Protein AF-H8ZKS8-F1 (afdb_monomer)

Organism: Rhodococcus sp. (NCBI:txid1831)

Radius of gyration: 18.88 Å; Cα contacts (8 Å, |Δi|>4): 875; chains: 1; bounding box: 56×42×53 Å

Solvent-accessible surface area (backbone atoms only — not comparable to full-atom values): 17214 Å² total; per-residue (Å²): 76,94,48,49,59,53,48,64,69,58,57,51,50,34,54,73,75,71,47,54,66,73,35,41,48,33,38,36,32,40,18,67,38,54,74,62,29,27,43,43,24,50,51,35,50,18,58,68,34,13,75,70,64,73,46,61,39,88,54,32,53,81,68,30,42,67,42,56,38,48,52,42,37,79,71,39,41,44,38,71,51,74,42,67,61,66,88,82,55,74,45,75,66,95,71,86,61,36,7,34,26,61,9,65,44,61,38,70,76,53,55,80,85,36,58,40,28,59,64,35,18,53,46,38,17,54,36,49,51,51,10,28,57,69,24,56,42,90,51,62,87,38,53,28,37,35,43,33,36,28,37,23,79,44,70,61,34,34,66,81,35,96,45,46,84,55,59,65,68,60,51,29,49,31,20,20,25,18,44,12,44,3,44,9,40,51,61,64,68,30,64,67,88,73,60,51,81,77,41,66,97,63,49,68,82,56,30,12,62,36,29,36,35,42,55,37,67,81,43,54,29,40,35,38,38,34,34,19,29,7,78,84,31,34,39,72,34,31,46,10,36,20,51,18,70,32,40,76,39,62,63,17,57,50,42,9,38,42,57,56,71,46,86,73,76,73,62,27,40,72,92,66,40,69,66,77,43,42,46,34,28,17,6,30,58,63,44,61,50,60,95,92,40,78,60,50,55,69,76,48,98,54,21,96,47,14,39,50,53,22,28,24,47,32,47,51,47,50,21,63,39,52,26,48,50,72,45,49,62,40,41,60,21,49,28,13,20,41,61,15,6,5,19,34,26,32,31,29,99

pLDDT: mean 94.74, std 5.06, range [63.69, 98.88]

Mean predicted aligned error: 3.92 Å

Nearest PDB structures (foldseek):
  5t13-assembly1_A  TM=9.304E-01  e=7.084E-36  Enterobacter cloacae
  5hy0-assembly1_C  TM=8.969E-01  e=1.547E-32  Frankia sp. Eul1b
  5hy4-assembly1_A  TM=8.911E-01  e=1.748E-32  Frankia sp. Eul1b
  5hy4-assembly1_B  TM=8.848E-01  e=1.212E-32  Frankia sp. Eul1b
  5hy0-assembly1_A  TM=8.662E-01  e=1.073E-32  Frankia sp. Eul1b

Sequence (349 aa):
MTSPEDTAGVEAALAAEGFSPTDVRAVMCMTESDGFGRGYASLAFAHAFAPALGCPPEDVAQQIPMIMIGGCSGLVTPYAAVFVDDPASSWVTDGSGGGLSIGVTTTATLNPLDVGTPAMVDAVADAVRSAMAAAGIDKVADVHNVQIKTPWPSSAALLDGPLSGLDAGSVGAMARAAGALGVAVALGEVSRADITADVFLRDPNLRSDVASVSAGTERVDAAVLVMGNSPTSASPYRIGHGVLRDGIDPHGVLDALRAVGIDSGWPFTADTTPVEHVFLKSAVDGTDECRGRRHVLRTDYLGPYSWLLGKAVVHATVASIVGDPMMQVSGGGEHQGPPGGGTVAVIAR

Structure (mmCIF, N/CA/C/O backbone):
data_AF-H8ZKS8-F1
#
_entry.id   AF-H8ZKS8-F1
#
loop_
_atom_site.group_PDB
_atom_site.id
_atom_site.type_symbol
_atom_site.label_atom_id
_atom_site.label_alt_id
_atom_site.label_comp_id
_atom_site.label_asym_id
_atom_site.label_entity_id
_atom_site.label_seq_id
_atom_site.pdbx_PDB_ins_code
_atom_site.Cartn_x
_atom_site.Cartn_y
_atom_site.Cartn_z
_atom_site.occupancy
_atom_site.B_iso_or_equiv
_atom_site.auth_seq_id
_atom_site.auth_comp_id
_atom_site.auth_asym_id
_atom_site.auth_atom_id
_atom_site.pdbx_PDB_model_num
ATOM 1 N N . MET A 1 1 ? -9.548 18.410 4.009 1.00 94.00 1 MET A N 1
ATOM 2 C CA . MET A 1 1 ? -8.281 19.140 4.216 1.00 94.00 1 MET A CA 1
ATOM 3 C C . MET A 1 1 ? -8.327 20.391 3.359 1.00 94.00 1 MET A C 1
ATOM 5 O O . MET A 1 1 ? -8.768 20.287 2.220 1.00 94.00 1 MET A O 1
ATOM 9 N N . THR A 1 2 ? -7.934 21.552 3.877 1.00 94.25 2 THR A N 1
ATOM 10 C CA . THR A 1 2 ? -7.865 22.805 3.096 1.00 94.25 2 THR A CA 1
ATOM 11 C C . THR A 1 2 ? -6.545 22.994 2.352 1.00 94.25 2 THR A C 1
ATOM 13 O O . THR A 1 2 ? -6.475 23.821 1.449 1.00 94.25 2 THR A O 1
ATOM 16 N N . SER A 1 3 ? -5.509 22.270 2.770 1.00 94.50 3 SER A N 1
ATOM 17 C CA . SER A 1 3 ? -4.153 22.272 2.218 1.00 94.50 3 SER A CA 1
ATOM 18 C C . SER A 1 3 ? -3.431 20.979 2.640 1.00 94.50 3 SER A C 1
ATOM 20 O O . SER A 1 3 ? -3.934 20.279 3.526 1.00 94.50 3 SER A O 1
ATOM 22 N N . PRO A 1 4 ? -2.279 20.600 2.046 1.00 94.62 4 PRO A N 1
ATOM 23 C CA . PRO A 1 4 ? -1.601 19.345 2.384 1.00 94.62 4 PRO A CA 1
ATOM 24 C C . PRO A 1 4 ? -1.210 19.215 3.864 1.00 94.62 4 PRO A C 1
ATOM 26 O O . PRO A 1 4 ? -1.188 18.108 4.386 1.00 94.62 4 PRO A O 1
ATOM 29 N N . GLU A 1 5 ? -0.915 20.319 4.542 1.00 95.50 5 GLU A N 1
ATOM 30 C CA . GLU A 1 5 ? -0.530 20.364 5.954 1.00 95.50 5 GLU A CA 1
ATOM 31 C C . GLU A 1 5 ? -1.700 20.430 6.947 1.00 95.50 5 GLU A C 1
ATOM 33 O O . GLU A 1 5 ? -1.475 20.380 8.157 1.00 95.50 5 GLU A O 1
ATOM 38 N N . ASP A 1 6 ? -2.938 20.559 6.460 1.00 96.88 6 ASP A N 1
ATOM 39 C CA . ASP A 1 6 ? -4.127 20.671 7.305 1.00 96.88 6 ASP A CA 1
ATOM 40 C C . ASP A 1 6 ? -4.454 19.338 7.995 1.00 96.88 6 ASP A C 1
ATOM 42 O O . ASP A 1 6 ? -5.032 18.422 7.404 1.00 96.88 6 ASP A O 1
ATOM 46 N N . THR A 1 7 ? -4.096 19.258 9.274 1.00 97.31 7 THR A N 1
ATOM 47 C CA . THR A 1 7 ? -4.358 18.122 10.172 1.00 97.31 7 THR A CA 1
ATOM 48 C C . THR A 1 7 ? -5.506 18.389 11.151 1.00 97.31 7 THR A C 1
ATOM 50 O O . THR A 1 7 ? -6.026 17.450 11.757 1.00 97.31 7 THR A O 1
ATOM 53 N N . ALA A 1 8 ? -5.984 19.635 11.244 1.00 96.75 8 ALA A N 1
ATOM 54 C CA . ALA A 1 8 ? -6.901 20.075 12.294 1.00 96.75 8 ALA A CA 1
ATOM 55 C C . ALA A 1 8 ? -8.250 19.342 12.249 1.00 96.75 8 ALA A C 1
ATOM 57 O O . ALA A 1 8 ? -8.821 19.005 13.286 1.00 96.75 8 ALA A O 1
ATOM 58 N N . GLY A 1 9 ? -8.758 19.061 11.043 1.00 95.94 9 GLY A N 1
ATOM 59 C CA . GLY A 1 9 ? -9.995 18.296 10.869 1.00 95.94 9 GLY A CA 1
ATOM 60 C C . GLY A 1 9 ? -9.887 16.857 11.382 1.00 95.94 9 GLY A C 1
ATOM 61 O O . GLY A 1 9 ? -10.835 16.348 11.973 1.00 95.94 9 GLY A O 1
ATOM 62 N N . VAL A 1 10 ? -8.722 16.222 11.209 1.00 96.44 10 VAL A N 1
ATOM 63 C CA . VAL A 1 10 ? -8.461 14.871 11.727 1.00 96.44 10 VAL A CA 1
ATOM 64 C C . VAL A 1 10 ? -8.369 14.885 13.247 1.00 96.44 10 VAL A C 1
ATOM 66 O O . VAL A 1 10 ? -9.008 14.064 13.898 1.00 96.44 10 VAL A O 1
ATOM 69 N N . GLU A 1 11 ? -7.615 15.823 13.820 1.00 95.88 11 GLU A N 1
ATOM 70 C CA . GLU A 1 11 ? -7.487 15.952 15.275 1.00 95.88 11 GLU A CA 1
ATOM 71 C C . GLU A 1 11 ? -8.852 16.180 15.940 1.00 95.88 11 GLU A C 1
ATOM 73 O O . GLU A 1 11 ? -9.169 15.549 16.949 1.00 95.88 11 GLU A O 1
ATOM 78 N N . ALA A 1 12 ? -9.694 17.030 15.342 1.00 96.56 12 ALA A N 1
ATOM 79 C CA . ALA A 1 12 ? -11.040 17.288 15.836 1.00 96.56 12 ALA A CA 1
ATOM 80 C C . ALA A 1 12 ? -11.961 16.063 15.708 1.00 96.56 12 ALA A C 1
ATOM 82 O O . ALA A 1 12 ? -12.726 15.794 16.633 1.00 96.56 12 ALA A O 1
ATOM 83 N N . ALA A 1 13 ? -11.884 15.317 14.600 1.00 95.94 13 ALA A N 1
ATOM 84 C CA . ALA A 1 13 ? -12.677 14.105 14.391 1.00 95.94 13 ALA A CA 1
ATOM 85 C C . ALA A 1 13 ? -12.295 12.992 15.378 1.00 95.94 13 ALA A C 1
ATOM 87 O O . ALA A 1 13 ? -13.176 12.419 16.014 1.00 95.94 13 ALA A O 1
ATOM 88 N N . LEU A 1 14 ? -10.993 12.744 15.575 1.00 96.50 14 LEU A N 1
ATOM 89 C CA . LEU A 1 14 ? -10.509 11.789 16.576 1.00 96.50 14 LEU A CA 1
ATOM 90 C C . LEU A 1 14 ? -11.016 12.165 17.972 1.00 96.50 14 LEU A C 1
ATOM 92 O O . LEU A 1 14 ? -11.623 11.338 18.644 1.00 96.50 14 LEU A O 1
ATOM 96 N N . ALA A 1 15 ? -10.851 13.428 18.377 1.00 95.50 15 ALA A N 1
ATOM 97 C CA . ALA A 1 15 ? -11.301 13.892 19.686 1.00 95.50 15 ALA A CA 1
ATOM 98 C C . ALA A 1 15 ? -12.828 13.790 19.872 1.00 95.50 15 ALA A C 1
ATOM 100 O O . ALA A 1 15 ? -13.284 13.458 20.967 1.00 95.50 15 ALA A O 1
ATOM 101 N N . ALA A 1 16 ? -13.618 14.068 18.829 1.00 96.62 16 ALA A N 1
ATOM 102 C CA . ALA A 1 16 ? -15.078 13.982 18.872 1.00 96.62 16 ALA A CA 1
ATOM 103 C C . ALA A 1 16 ? -15.582 12.539 19.037 1.00 96.62 16 ALA A C 1
ATOM 105 O O . ALA A 1 16 ? -16.546 12.316 19.768 1.00 96.62 16 ALA A O 1
ATOM 106 N N . GLU A 1 17 ? -14.904 11.578 18.408 1.00 94.12 17 GLU A N 1
ATOM 107 C CA . GLU A 1 17 ? -15.184 10.140 18.528 1.00 94.12 17 GLU A CA 1
ATOM 108 C C . GLU A 1 17 ? -14.511 9.503 19.765 1.00 94.12 17 GLU A C 1
ATOM 110 O O . GLU A 1 17 ? -14.690 8.322 20.043 1.00 94.12 17 GLU A O 1
ATOM 115 N N . GLY A 1 18 ? -13.754 10.283 20.548 1.00 95.06 18 GLY A N 1
ATOM 116 C CA . GLY A 1 18 ? -13.086 9.812 21.765 1.00 95.06 18 GLY A CA 1
ATOM 117 C C . GLY A 1 18 ? -11.791 9.029 21.526 1.00 95.06 18 GLY A C 1
ATOM 118 O O . GLY A 1 18 ? -11.309 8.373 22.449 1.00 95.06 18 GLY A O 1
ATOM 119 N N . PHE A 1 19 ? -11.215 9.119 20.327 1.00 95.88 19 PHE A N 1
ATOM 120 C CA . PHE A 1 19 ? -9.947 8.498 19.957 1.0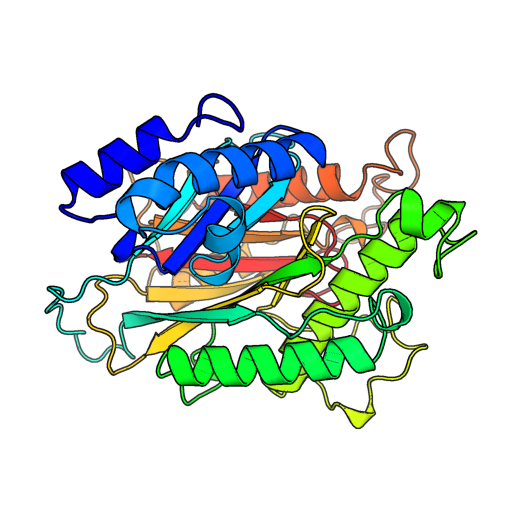0 95.88 19 PHE A CA 1
ATOM 121 C C . PHE A 1 19 ? -8.746 9.426 20.179 1.00 95.88 19 PHE A C 1
ATOM 123 O O . PHE A 1 19 ? -8.839 10.656 20.173 1.00 95.88 19 PHE A O 1
ATOM 130 N N . SER A 1 20 ? -7.580 8.808 20.329 1.00 93.75 20 SER A N 1
ATOM 131 C CA . SER A 1 20 ? -6.260 9.429 20.412 1.00 93.75 20 SER A CA 1
ATOM 132 C C . SER A 1 20 ? -5.412 9.027 19.196 1.00 93.75 20 SER A C 1
ATOM 134 O O . SER A 1 20 ? -5.631 7.961 18.619 1.00 93.75 20 SER A O 1
ATOM 136 N N . PRO A 1 21 ? -4.375 9.798 18.811 1.00 94.62 21 PRO A N 1
ATOM 137 C CA . PRO A 1 21 ? -3.410 9.352 17.803 1.00 94.62 21 PRO A CA 1
ATOM 138 C C . PRO A 1 21 ? -2.760 7.985 18.092 1.00 94.62 21 PRO A C 1
ATOM 140 O O . PRO A 1 21 ? -2.273 7.341 17.172 1.00 94.62 21 PRO A O 1
ATOM 143 N N . THR A 1 22 ? -2.767 7.513 19.345 1.00 95.12 22 THR A N 1
ATOM 144 C CA . THR A 1 22 ? -2.310 6.161 19.735 1.00 95.12 22 THR A CA 1
ATOM 145 C C . THR A 1 22 ? -3.200 5.026 19.218 1.00 95.12 22 THR A C 1
ATOM 147 O O . THR A 1 22 ? -2.746 3.882 19.118 1.00 95.12 22 THR A O 1
ATOM 150 N N . ASP A 1 23 ? -4.455 5.337 18.896 1.00 95.38 23 ASP A N 1
ATOM 151 C CA . ASP A 1 23 ? -5.451 4.389 18.385 1.00 95.38 23 ASP A CA 1
ATOM 152 C C . ASP A 1 23 ? -5.408 4.310 16.851 1.00 95.38 23 ASP A C 1
ATOM 154 O O . ASP A 1 23 ? -5.957 3.396 16.236 1.00 95.38 23 ASP A O 1
ATOM 158 N N . VAL A 1 24 ? -4.710 5.254 16.212 1.00 96.75 24 VAL A N 1
ATOM 159 C CA . VAL A 1 24 ? -4.532 5.299 14.763 1.00 96.75 24 VAL A CA 1
ATOM 160 C C . VAL A 1 24 ? -3.560 4.206 14.321 1.00 96.75 24 VAL A C 1
ATOM 162 O O . VAL A 1 24 ? -2.459 4.063 14.852 1.00 96.75 24 VAL A O 1
ATOM 165 N N . ARG A 1 25 ? -3.957 3.441 13.302 1.00 95.88 25 ARG A N 1
ATOM 166 C CA . ARG A 1 25 ? -3.153 2.370 12.693 1.00 95.88 25 ARG A CA 1
ATOM 167 C C . ARG A 1 25 ? -2.635 2.724 11.308 1.00 95.88 25 ARG A C 1
ATOM 169 O O . ARG A 1 25 ? -1.595 2.218 10.911 1.00 95.88 25 ARG A O 1
ATOM 176 N N . ALA A 1 26 ? -3.323 3.592 10.573 1.00 96.75 26 ALA A N 1
ATOM 177 C CA . ALA A 1 26 ? -2.856 4.121 9.294 1.00 96.75 26 ALA A CA 1
ATOM 178 C C . ALA A 1 26 ? -3.516 5.468 8.992 1.00 96.75 26 ALA A C 1
ATOM 180 O O . ALA A 1 26 ? -4.642 5.733 9.419 1.00 96.75 26 ALA A O 1
ATOM 181 N N . VAL A 1 27 ? -2.836 6.288 8.189 1.00 96.06 27 VAL A N 1
ATOM 182 C CA . VAL A 1 27 ? -3.417 7.497 7.593 1.00 96.06 27 VAL A CA 1
ATOM 183 C C . VAL A 1 27 ? -3.209 7.473 6.097 1.00 96.06 27 VAL A C 1
ATOM 185 O O . VAL A 1 27 ? -2.114 7.195 5.609 1.00 96.06 27 VAL A O 1
ATOM 188 N N . MET A 1 28 ? -4.258 7.811 5.362 1.00 95.56 28 MET A N 1
ATOM 189 C CA . MET A 1 28 ? -4.230 7.918 3.917 1.00 95.56 28 MET A CA 1
ATOM 190 C C . MET A 1 28 ? -4.770 9.269 3.487 1.00 95.56 28 MET A C 1
ATOM 192 O O . MET A 1 28 ? -5.872 9.640 3.871 1.00 95.56 28 MET A O 1
ATOM 196 N N . CYS A 1 29 ? -4.007 9.994 2.673 1.00 95.25 29 CYS A N 1
ATOM 197 C CA . CYS A 1 29 ? -4.423 11.310 2.197 1.00 95.25 29 CYS A CA 1
ATOM 198 C C . CYS A 1 29 ? -4.473 11.367 0.681 1.00 95.25 29 CYS A C 1
ATOM 200 O O . CYS A 1 29 ? -3.585 10.864 -0.010 1.00 95.25 29 CYS A O 1
ATOM 202 N N . MET A 1 30 ? -5.470 12.082 0.185 1.00 96.06 30 MET A N 1
ATOM 203 C CA . MET A 1 30 ? -5.520 12.580 -1.178 1.00 96.06 30 MET A CA 1
ATOM 204 C C . MET A 1 30 ? -5.035 14.025 -1.169 1.00 96.06 30 MET A C 1
ATOM 206 O O . MET A 1 30 ? -5.768 14.935 -0.790 1.00 96.06 30 MET A O 1
ATOM 210 N N . THR A 1 31 ? -3.774 14.232 -1.546 1.00 95.12 31 THR A N 1
ATOM 211 C CA . THR A 1 31 ? -3.134 15.553 -1.526 1.00 95.12 31 THR A CA 1
ATOM 212 C C . THR A 1 31 ? -3.289 16.233 -2.882 1.00 95.12 31 THR A C 1
ATOM 214 O O . THR A 1 31 ? -3.017 15.619 -3.916 1.00 95.12 31 THR A O 1
ATOM 217 N N . GLU A 1 32 ? -3.653 17.514 -2.895 1.00 90.38 32 GLU A N 1
ATOM 218 C CA . GLU A 1 32 ? -3.927 18.258 -4.133 1.00 90.38 32 GLU A CA 1
ATOM 219 C C . GLU A 1 32 ? -2.707 18.477 -5.036 1.00 90.38 32 GLU A C 1
ATOM 221 O O . GLU A 1 32 ? -2.869 18.720 -6.231 1.00 90.38 32 GLU A O 1
ATOM 226 N N . SER A 1 33 ? -1.493 18.349 -4.495 1.00 74.31 33 SER A N 1
ATOM 227 C CA . SER A 1 33 ? -0.259 18.626 -5.227 1.00 74.31 33 SER A CA 1
ATOM 228 C C . SER A 1 33 ? 0.490 17.364 -5.689 1.00 74.31 33 SER A C 1
ATOM 230 O O . SER A 1 33 ? -0.052 16.256 -5.756 1.00 74.31 33 SER A O 1
ATOM 232 N N . ASP A 1 34 ? 1.733 17.568 -6.110 1.00 80.50 34 ASP A N 1
ATOM 233 C CA . ASP A 1 34 ? 2.651 16.588 -6.666 1.00 80.50 34 ASP A CA 1
ATOM 234 C C . ASP A 1 34 ? 3.382 15.778 -5.569 1.00 80.50 34 ASP A C 1
ATOM 236 O O . ASP A 1 34 ? 2.817 15.422 -4.534 1.00 80.50 34 ASP A O 1
ATOM 240 N N . GLY A 1 35 ? 4.647 15.414 -5.804 1.00 81.81 35 GLY A N 1
ATOM 241 C CA . GLY A 1 35 ? 5.480 14.754 -4.800 1.00 81.81 35 GLY A CA 1
ATOM 242 C C . GLY A 1 35 ? 5.739 15.578 -3.542 1.00 81.81 35 GLY A C 1
ATOM 243 O O . GLY A 1 35 ? 5.828 14.994 -2.463 1.00 81.81 35 GLY A O 1
ATOM 244 N N . PHE A 1 36 ? 5.803 16.906 -3.649 1.00 87.88 36 PHE A N 1
ATOM 245 C CA . PHE A 1 36 ? 6.077 17.770 -2.506 1.00 87.88 36 PHE A CA 1
ATOM 246 C C . PHE A 1 36 ? 4.909 17.799 -1.525 1.00 87.88 36 PHE A C 1
ATOM 248 O O . PHE A 1 36 ? 5.139 17.711 -0.323 1.00 87.88 36 PHE A O 1
ATOM 255 N N . GLY A 1 37 ? 3.660 17.846 -2.003 1.00 92.44 37 GLY A N 1
ATOM 256 C CA . GLY A 1 37 ? 2.492 17.835 -1.110 1.00 92.44 37 GLY A CA 1
ATOM 257 C C . GLY A 1 37 ? 2.339 16.533 -0.354 1.00 92.44 37 GLY A C 1
ATOM 258 O O . GLY A 1 37 ? 1.957 16.560 0.808 1.00 92.44 37 GLY A O 1
ATOM 259 N N . ARG A 1 38 ? 2.708 15.402 -0.965 1.00 94.00 38 ARG A N 1
ATOM 260 C CA . ARG A 1 38 ? 2.743 14.120 -0.252 1.00 94.00 38 ARG A CA 1
ATOM 261 C C . ARG A 1 38 ? 3.720 14.150 0.916 1.00 94.00 38 ARG A C 1
ATOM 263 O O . ARG A 1 38 ? 3.349 13.788 2.027 1.00 94.00 38 ARG A O 1
ATOM 270 N N . GLY A 1 39 ? 4.952 14.597 0.664 1.00 93.06 39 GLY A N 1
ATOM 271 C CA . GLY A 1 39 ? 5.966 14.736 1.708 1.00 93.06 39 GLY A CA 1
ATOM 272 C C . GLY A 1 39 ? 5.552 15.743 2.781 1.00 93.06 39 GLY A C 1
ATOM 273 O O . GLY A 1 39 ? 5.734 15.479 3.965 1.00 93.06 39 GLY A O 1
ATOM 274 N N . TYR A 1 40 ? 4.936 16.859 2.381 1.00 95.25 40 TYR A N 1
ATOM 275 C CA . TYR A 1 40 ? 4.495 17.892 3.313 1.00 95.25 40 TYR A CA 1
ATOM 276 C C . TYR A 1 40 ? 3.336 17.423 4.201 1.00 95.25 40 TYR A C 1
ATOM 278 O O . TYR A 1 40 ? 3.412 17.590 5.415 1.00 95.25 40 TYR A O 1
ATOM 286 N N . ALA A 1 41 ? 2.332 16.748 3.633 1.00 95.69 41 ALA A N 1
ATOM 287 C CA . ALA A 1 41 ? 1.259 16.115 4.399 1.00 95.69 41 ALA A CA 1
ATOM 288 C C . ALA A 1 41 ? 1.809 15.063 5.367 1.00 95.69 41 ALA A C 1
ATOM 290 O O . ALA A 1 41 ? 1.469 15.065 6.547 1.00 95.69 41 ALA A O 1
ATOM 291 N N . SER A 1 42 ? 2.724 14.208 4.898 1.00 94.94 42 SER A N 1
ATOM 292 C CA . SER A 1 42 ? 3.394 13.219 5.748 1.00 94.94 42 SER A CA 1
ATOM 293 C C . SER A 1 42 ? 4.112 13.869 6.930 1.00 94.94 42 SER A C 1
ATOM 295 O O . SER A 1 42 ? 3.959 13.413 8.059 1.00 94.94 42 SER A O 1
ATOM 297 N N . LEU A 1 43 ? 4.853 14.953 6.693 1.00 95.50 43 LEU A N 1
ATOM 298 C CA . LEU A 1 43 ? 5.539 15.695 7.747 1.00 95.50 43 LEU A CA 1
ATOM 299 C C . LEU A 1 43 ? 4.547 16.347 8.723 1.00 95.50 43 LEU A C 1
ATOM 301 O O . LEU A 1 43 ? 4.749 16.279 9.933 1.00 95.50 43 LEU A O 1
ATOM 305 N N . ALA A 1 44 ? 3.468 16.948 8.221 1.00 97.00 44 ALA A N 1
ATOM 306 C CA . ALA A 1 44 ? 2.453 17.588 9.052 1.00 97.00 44 ALA A CA 1
ATOM 307 C C . ALA A 1 44 ? 1.759 16.583 9.986 1.00 97.00 44 ALA A C 1
ATOM 309 O O . ALA A 1 44 ? 1.712 16.807 11.194 1.00 97.00 44 ALA A O 1
ATOM 310 N N . PHE A 1 45 ? 1.310 15.439 9.458 1.00 97.38 45 PHE A N 1
ATOM 311 C CA . PHE A 1 45 ? 0.725 14.365 10.270 1.00 97.38 45 PHE A CA 1
ATOM 312 C C . PHE A 1 45 ? 1.729 13.767 11.261 1.00 97.38 45 PHE A C 1
ATOM 314 O O . PHE A 1 45 ? 1.367 13.497 12.405 1.00 97.38 45 PHE A O 1
ATOM 321 N N . ALA A 1 46 ? 2.998 13.611 10.870 1.00 97.19 46 ALA A N 1
ATOM 322 C CA . ALA A 1 46 ? 4.052 13.182 11.785 1.00 97.19 46 ALA A CA 1
ATOM 323 C C . ALA A 1 46 ? 4.192 14.135 12.982 1.00 97.19 46 ALA A C 1
ATOM 325 O O . ALA A 1 46 ? 4.204 13.697 14.130 1.00 97.19 46 ALA A O 1
ATOM 326 N N . HIS A 1 47 ? 4.234 15.445 12.732 1.00 97.81 47 HIS A N 1
ATOM 327 C CA . HIS A 1 47 ? 4.294 16.443 13.798 1.00 97.81 47 HIS A CA 1
ATOM 328 C C . HIS A 1 47 ? 3.029 16.477 14.665 1.00 97.81 47 HIS A C 1
ATOM 330 O O . HIS A 1 47 ? 3.149 16.691 15.870 1.00 97.81 47 HIS A O 1
ATOM 336 N N . ALA A 1 48 ? 1.848 16.251 14.083 1.00 97.25 48 ALA A N 1
ATOM 337 C CA . ALA A 1 48 ? 0.586 16.217 14.821 1.00 97.25 48 ALA A CA 1
ATOM 338 C C . ALA A 1 48 ? 0.490 15.002 15.763 1.00 97.25 48 ALA A C 1
ATOM 340 O O . ALA A 1 48 ? 0.034 15.126 16.897 1.00 97.25 48 ALA A O 1
ATOM 341 N N . PHE A 1 49 ? 0.957 13.825 15.333 1.00 97.56 49 PHE A N 1
ATOM 342 C CA . PHE A 1 49 ? 0.829 12.591 16.118 1.00 97.56 49 PHE A CA 1
ATOM 343 C C . PHE A 1 49 ? 1.988 12.330 17.084 1.00 97.56 49 PHE A C 1
ATOM 345 O O . PHE A 1 49 ? 1.774 11.718 18.132 1.00 97.56 49 PHE A O 1
ATOM 352 N N . ALA A 1 50 ? 3.198 12.807 16.772 1.00 97.56 50 ALA A N 1
ATOM 353 C CA . ALA A 1 50 ? 4.399 12.600 17.586 1.00 97.56 50 ALA A CA 1
ATOM 354 C C . ALA A 1 50 ? 4.208 12.879 19.093 1.00 97.56 50 ALA A C 1
ATOM 356 O O . ALA A 1 50 ? 4.613 12.034 19.897 1.00 97.56 50 ALA A O 1
ATOM 357 N N . PRO A 1 51 ? 3.557 13.984 19.522 1.00 96.88 51 PRO A N 1
ATOM 358 C CA . PRO A 1 51 ? 3.346 14.256 20.943 1.00 96.88 51 PRO A CA 1
ATOM 359 C C . PRO A 1 51 ? 2.564 13.161 21.677 1.00 96.88 51 PRO A C 1
ATOM 361 O O . PRO A 1 51 ? 2.925 12.807 22.797 1.00 96.88 51 PRO A O 1
ATOM 364 N N . ALA A 1 52 ? 1.518 12.612 21.053 1.00 96.25 52 ALA A N 1
ATOM 365 C CA . ALA A 1 52 ? 0.688 11.563 21.646 1.00 96.25 52 ALA A CA 1
ATOM 366 C C . ALA A 1 52 ? 1.378 10.189 21.620 1.00 96.25 52 ALA A C 1
ATOM 368 O O . ALA A 1 52 ? 1.220 9.409 22.556 1.00 96.25 52 ALA A O 1
ATOM 369 N N . LEU A 1 53 ? 2.178 9.913 20.585 1.00 96.12 53 LEU A N 1
ATOM 370 C CA . LEU A 1 53 ? 2.966 8.679 20.473 1.00 96.12 53 LEU A CA 1
ATOM 371 C C . LEU A 1 53 ? 4.232 8.681 21.345 1.00 96.12 53 LEU A C 1
ATOM 373 O O . LEU A 1 53 ? 4.837 7.632 21.553 1.00 96.12 53 LEU A O 1
ATOM 377 N N . GLY A 1 54 ? 4.656 9.845 21.847 1.00 96.88 54 GLY A N 1
ATOM 378 C CA . GLY A 1 54 ? 5.856 9.969 22.673 1.00 96.88 54 GLY A CA 1
ATOM 379 C C . GLY A 1 54 ? 7.156 9.662 21.920 1.00 96.88 54 GLY A C 1
ATOM 380 O O . GLY A 1 54 ? 8.129 9.237 22.543 1.00 96.88 54 GLY A O 1
ATOM 381 N N . CYS A 1 55 ? 7.184 9.868 20.599 1.00 96.62 55 CYS A N 1
ATOM 382 C CA . CYS A 1 55 ? 8.356 9.657 19.749 1.00 96.62 55 CYS A CA 1
ATOM 383 C C . CYS A 1 55 ? 8.681 10.908 18.912 1.00 96.62 55 CYS A C 1
ATOM 385 O O . CYS A 1 55 ? 7.824 11.778 18.741 1.00 96.62 55 CYS A O 1
ATOM 387 N N . PRO A 1 56 ? 9.906 11.028 18.375 1.00 97.06 56 PRO A N 1
ATOM 388 C CA . PRO A 1 56 ? 10.222 12.039 17.371 1.00 97.06 56 PRO A CA 1
ATOM 389 C C . PRO A 1 56 ? 9.327 11.918 16.115 1.00 97.06 56 PRO A C 1
ATOM 391 O O . PRO A 1 56 ? 8.930 10.801 15.767 1.00 97.06 56 PRO A O 1
ATOM 394 N N . PRO A 1 57 ? 9.008 13.025 15.408 1.00 96.31 57 PRO A N 1
ATOM 395 C CA . PRO A 1 57 ? 8.216 12.997 14.170 1.00 96.31 57 PRO A CA 1
ATOM 396 C C . PRO A 1 57 ? 8.739 12.019 13.109 1.00 96.31 57 PRO A C 1
ATOM 398 O O . PRO A 1 57 ? 7.953 11.343 12.449 1.00 96.31 57 PRO A O 1
ATOM 401 N N . GLU A 1 58 ? 10.056 11.892 12.967 1.00 93.31 58 GLU A N 1
ATOM 402 C CA . GLU A 1 58 ? 10.705 10.976 12.025 1.00 93.31 58 GLU A CA 1
ATOM 403 C C . GLU A 1 58 ? 10.373 9.492 12.262 1.00 93.31 58 GLU A C 1
ATOM 405 O O . GLU A 1 58 ? 10.384 8.707 11.313 1.00 93.31 58 GLU A O 1
ATOM 410 N N . ASP A 1 59 ? 9.999 9.121 13.489 1.00 93.44 59 ASP A N 1
ATOM 411 C CA . ASP A 1 59 ? 9.677 7.742 13.866 1.00 93.44 59 ASP A CA 1
ATOM 412 C C . ASP A 1 59 ? 8.180 7.422 13.715 1.00 93.44 59 ASP A C 1
ATOM 414 O O . ASP A 1 59 ? 7.783 6.254 13.732 1.00 93.44 59 ASP A O 1
ATOM 418 N N . VAL A 1 60 ? 7.322 8.435 13.529 1.00 94.50 60 VAL A N 1
ATOM 419 C CA . VAL A 1 60 ? 5.861 8.248 13.480 1.00 94.50 60 VAL A CA 1
ATOM 420 C C . VAL A 1 60 ? 5.451 7.348 12.320 1.00 94.50 60 VAL A C 1
ATOM 422 O O . VAL A 1 60 ? 4.603 6.478 12.494 1.00 94.50 60 VAL A O 1
ATOM 425 N N . ALA A 1 61 ? 6.069 7.504 11.146 1.00 90.00 61 ALA A N 1
ATOM 426 C CA . ALA A 1 61 ? 5.706 6.736 9.953 1.00 90.00 61 ALA A CA 1
ATOM 427 C C . ALA A 1 61 ? 5.973 5.222 10.084 1.00 90.00 61 ALA A C 1
ATOM 429 O O . ALA A 1 61 ? 5.393 4.445 9.326 1.00 90.00 61 ALA A O 1
ATOM 430 N N . GLN A 1 62 ? 6.825 4.807 11.031 1.00 86.38 62 GLN A N 1
ATOM 431 C CA . GLN A 1 62 ? 7.074 3.395 11.348 1.00 86.38 62 GLN A CA 1
ATOM 432 C C . GLN A 1 62 ? 5.983 2.796 12.249 1.00 86.38 62 GLN A C 1
ATOM 434 O O . GLN A 1 62 ? 5.767 1.588 12.226 1.00 86.38 62 GLN A O 1
ATOM 439 N N . GLN A 1 63 ? 5.281 3.626 13.026 1.00 90.25 63 GLN A N 1
ATOM 440 C CA . GLN A 1 63 ? 4.158 3.201 13.871 1.00 90.25 63 GLN A CA 1
ATOM 441 C C . GLN A 1 63 ? 2.811 3.353 13.157 1.00 90.25 63 GLN A C 1
ATOM 443 O O . GLN A 1 63 ? 1.934 2.506 13.294 1.00 90.25 63 GLN A O 1
ATOM 448 N N . ILE A 1 64 ? 2.663 4.426 12.378 1.00 93.94 64 ILE A N 1
ATOM 449 C CA . ILE A 1 64 ? 1.464 4.759 11.613 1.00 93.94 64 ILE A CA 1
ATOM 450 C C . ILE A 1 64 ? 1.870 4.916 10.146 1.00 93.94 64 ILE A C 1
ATOM 452 O O . ILE A 1 64 ? 2.305 5.998 9.738 1.00 93.94 64 ILE A O 1
ATOM 456 N N . PRO A 1 65 ? 1.724 3.867 9.319 1.00 91.44 65 PRO A N 1
ATOM 457 C CA . PRO A 1 65 ? 1.906 3.972 7.883 1.00 91.44 65 PRO A CA 1
ATOM 458 C C . PRO A 1 65 ? 1.138 5.143 7.268 1.00 91.44 65 PRO A C 1
ATOM 460 O O . PRO A 1 65 ? -0.088 5.231 7.330 1.00 91.44 65 PRO A O 1
ATOM 463 N N . MET A 1 66 ? 1.894 6.035 6.628 1.00 92.69 66 MET A N 1
ATOM 464 C CA . MET A 1 66 ? 1.369 7.211 5.933 1.00 92.69 66 MET A CA 1
ATOM 465 C C . MET A 1 66 ? 1.265 6.938 4.432 1.00 92.69 66 MET A C 1
ATOM 467 O O . MET A 1 66 ? 2.284 6.835 3.748 1.00 92.69 66 MET A O 1
ATOM 471 N N . ILE A 1 67 ? 0.056 6.793 3.903 1.00 94.94 67 ILE A N 1
ATOM 472 C CA . ILE A 1 67 ? -0.211 6.513 2.488 1.00 94.94 67 ILE A CA 1
ATOM 473 C C . ILE A 1 67 ? -0.688 7.805 1.826 1.00 94.94 67 ILE A C 1
ATOM 475 O O . ILE A 1 67 ? -1.877 8.057 1.649 1.00 94.94 67 ILE A O 1
ATOM 479 N N . MET A 1 68 ? 0.267 8.662 1.475 1.00 95.00 68 MET A N 1
ATOM 480 C CA . MET A 1 68 ? -0.025 9.931 0.809 1.00 95.00 68 MET A CA 1
ATOM 481 C C . MET A 1 68 ? -0.132 9.703 -0.700 1.00 95.00 68 MET A C 1
ATOM 483 O O . MET A 1 68 ? 0.771 9.136 -1.320 1.00 95.00 68 MET A O 1
ATOM 487 N N . ILE A 1 69 ? -1.229 10.128 -1.320 1.00 94.38 69 ILE A N 1
ATOM 488 C CA . ILE A 1 69 ? -1.508 9.928 -2.745 1.00 94.38 69 ILE A CA 1
ATOM 489 C C . ILE A 1 69 ? -1.711 11.293 -3.395 1.00 94.38 69 ILE A C 1
ATOM 491 O O . ILE A 1 69 ? -2.621 12.042 -3.054 1.00 94.38 69 ILE A O 1
ATOM 495 N N . GLY A 1 70 ? -0.838 11.610 -4.351 1.00 92.69 70 GLY A N 1
ATOM 496 C CA . GLY A 1 70 ? -0.809 12.914 -5.008 1.00 92.69 70 GLY A CA 1
ATOM 497 C C . GLY A 1 70 ? -1.813 13.064 -6.148 1.00 92.69 70 GLY A C 1
ATOM 498 O O . GLY A 1 70 ? -2.283 12.082 -6.736 1.00 92.69 70 GLY A O 1
ATOM 499 N N . GLY A 1 71 ? -2.073 14.321 -6.496 1.00 89.88 71 GLY A N 1
ATOM 500 C CA . GLY A 1 71 ? -2.794 14.751 -7.685 1.00 89.88 71 GLY A CA 1
ATOM 501 C C . GLY A 1 71 ? -4.303 14.593 -7.584 1.00 89.88 71 GLY A C 1
ATOM 502 O O . GLY A 1 71 ? -4.852 13.617 -8.088 1.00 89.88 71 GLY A O 1
ATOM 503 N N . CYS A 1 72 ? -4.995 15.564 -6.998 1.00 93.81 72 CYS A N 1
ATOM 504 C CA . CYS A 1 72 ? -6.459 15.626 -7.001 1.00 93.81 72 CYS A CA 1
ATOM 505 C C . CYS A 1 72 ? -6.992 16.140 -8.353 1.00 93.81 72 CYS A C 1
ATOM 507 O O . CYS A 1 72 ? -7.453 17.268 -8.482 1.00 93.81 72 CYS A O 1
ATOM 509 N N . SER A 1 73 ? -6.869 15.318 -9.397 1.00 90.62 73 SER A N 1
ATOM 510 C CA . SER A 1 73 ? -7.297 15.639 -10.764 1.00 90.62 73 SER A CA 1
ATOM 511 C C . SER A 1 73 ? -8.817 15.568 -10.944 1.00 90.62 73 SER A C 1
ATOM 513 O O . SER A 1 73 ? -9.449 14.631 -10.464 1.00 90.62 73 SER A O 1
ATOM 515 N N . GLY A 1 74 ? -9.398 16.471 -11.737 1.00 93.19 74 GLY A N 1
ATOM 516 C CA . GLY A 1 74 ? -10.835 16.456 -12.030 1.00 93.19 74 GLY A CA 1
ATOM 517 C C . GLY A 1 74 ? -11.660 16.961 -10.846 1.00 93.19 74 GLY A C 1
ATOM 518 O O . GLY A 1 74 ? -11.472 18.097 -10.423 1.00 93.19 74 GLY A O 1
ATOM 519 N N . LEU A 1 75 ? -12.576 16.130 -10.339 1.00 95.31 75 LEU A N 1
ATOM 520 C CA . LEU A 1 75 ? -13.439 16.451 -9.192 1.00 95.31 75 LEU A CA 1
ATOM 521 C C . LEU A 1 75 ? -12.933 15.856 -7.872 1.00 95.31 75 LEU A C 1
ATOM 523 O O . LEU A 1 75 ? -13.622 15.950 -6.862 1.00 95.31 75 LEU A O 1
ATOM 527 N N . VAL A 1 76 ? -11.764 15.210 -7.867 1.00 95.75 76 VAL A N 1
ATOM 528 C CA . VAL A 1 76 ? -11.208 14.579 -6.665 1.00 95.75 76 VAL A CA 1
ATOM 529 C C . VAL A 1 76 ? -11.065 15.623 -5.560 1.00 95.75 76 VAL A C 1
ATOM 531 O O . VAL A 1 76 ? -10.341 16.604 -5.716 1.00 95.75 76 VAL A O 1
ATOM 534 N N . THR A 1 77 ? -11.747 15.409 -4.439 1.00 96.56 77 THR A N 1
ATOM 535 C CA . THR A 1 77 ? -11.689 16.323 -3.291 1.00 96.56 77 THR A CA 1
ATOM 536 C C . THR A 1 77 ? -10.502 15.958 -2.394 1.00 96.56 77 THR A C 1
ATOM 538 O O . THR A 1 77 ? -10.361 14.781 -2.074 1.00 96.56 77 THR A O 1
ATOM 541 N N . PRO A 1 78 ? -9.631 16.900 -1.982 1.00 96.31 78 PRO A N 1
ATOM 542 C CA . PRO A 1 78 ? -8.558 16.618 -1.027 1.00 96.31 78 PRO A CA 1
ATOM 543 C C . PRO A 1 78 ? -9.079 16.281 0.381 1.00 96.31 78 PRO A C 1
ATOM 545 O O . PRO A 1 78 ? -9.840 17.043 0.986 1.00 96.31 78 PRO A O 1
ATOM 548 N N . TYR A 1 79 ? -8.639 15.156 0.944 1.00 96.69 79 TYR A N 1
ATOM 549 C CA . TYR A 1 79 ? -9.055 14.694 2.273 1.00 96.69 79 TYR A CA 1
ATOM 550 C C . TYR A 1 79 ? -8.012 13.757 2.906 1.00 96.69 79 TYR A C 1
ATOM 552 O O . TYR A 1 79 ? -7.086 13.300 2.230 1.00 96.69 79 TYR A O 1
ATOM 560 N N . ALA A 1 80 ? -8.209 13.452 4.191 1.00 96.75 80 ALA A N 1
ATOM 561 C CA . ALA A 1 80 ? -7.512 12.398 4.918 1.00 96.75 80 ALA A CA 1
ATOM 562 C C . ALA A 1 80 ? -8.529 11.375 5.441 1.00 96.75 80 ALA A C 1
ATOM 564 O O . ALA A 1 80 ? -9.532 11.761 6.038 1.00 96.75 80 ALA A O 1
ATOM 565 N N . ALA A 1 81 ? -8.267 10.090 5.219 1.00 96.00 81 ALA A N 1
ATOM 566 C CA . ALA A 1 81 ? -8.914 8.981 5.909 1.00 96.00 81 ALA A CA 1
ATOM 567 C C . ALA A 1 81 ? -7.962 8.448 6.979 1.00 96.00 81 ALA A C 1
ATOM 569 O O . ALA A 1 81 ? -6.773 8.228 6.723 1.00 96.00 81 ALA A O 1
ATOM 570 N N . VAL A 1 82 ? -8.502 8.227 8.170 1.00 96.62 82 VAL A N 1
ATOM 571 C CA . VAL A 1 82 ? -7.768 7.699 9.315 1.00 96.62 82 VAL A CA 1
ATOM 572 C C . VAL A 1 82 ? -8.395 6.381 9.710 1.00 96.62 82 VAL A C 1
ATOM 574 O O . VAL A 1 82 ? -9.609 6.288 9.863 1.00 96.62 82 VAL A O 1
ATOM 577 N N . PHE A 1 83 ? -7.556 5.366 9.862 1.00 96.88 83 PHE A N 1
ATOM 578 C CA . PHE A 1 83 ? -7.993 4.055 10.300 1.00 96.88 83 PHE A CA 1
ATOM 579 C C . PHE A 1 83 ? -7.648 3.899 11.770 1.00 96.88 83 PHE A C 1
ATOM 581 O O . PHE A 1 83 ? -6.470 3.955 12.136 1.00 96.88 83 PHE A O 1
ATOM 588 N N . VAL A 1 84 ? -8.675 3.723 12.590 1.00 95.88 84 VAL A N 1
ATOM 589 C CA . VAL A 1 84 ? -8.559 3.578 14.040 1.00 95.88 84 VAL A CA 1
ATOM 590 C C . VAL A 1 84 ? -8.905 2.157 14.452 1.00 95.88 84 VAL A C 1
ATOM 592 O O . VAL A 1 84 ? -9.796 1.526 13.884 1.00 95.88 84 VAL A O 1
ATOM 595 N N . ASP A 1 85 ? -8.169 1.660 15.430 1.00 92.44 85 ASP A N 1
ATOM 596 C CA . ASP A 1 85 ? -8.496 0.446 16.159 1.00 92.44 85 ASP A CA 1
ATOM 597 C C . ASP A 1 85 ? -9.291 0.859 17.398 1.00 92.44 85 ASP A C 1
ATOM 599 O O . ASP A 1 85 ? -8.754 1.545 18.266 1.00 92.44 85 ASP A O 1
ATOM 603 N N . ASP A 1 86 ? -10.579 0.511 17.442 1.00 91.12 86 ASP A N 1
ATOM 604 C CA . ASP A 1 86 ? -11.462 0.828 18.566 1.00 91.12 86 ASP A CA 1
ATOM 605 C C . ASP A 1 86 ? -11.528 -0.362 19.540 1.00 91.12 86 ASP A C 1
ATOM 607 O O . ASP A 1 86 ? -12.319 -1.291 19.329 1.00 91.12 86 ASP A O 1
ATOM 611 N N . PRO A 1 87 ? -10.750 -0.348 20.640 1.00 80.12 87 PRO A N 1
ATOM 612 C CA . PRO A 1 87 ? -10.757 -1.434 21.615 1.00 80.12 87 PRO A CA 1
ATOM 613 C C . PRO A 1 87 ? -12.067 -1.519 22.411 1.00 80.12 87 PRO A C 1
ATOM 615 O O . PRO A 1 87 ? -12.300 -2.522 23.088 1.00 80.12 87 PRO A O 1
ATOM 618 N N . ALA A 1 88 ? -12.903 -0.474 22.388 1.00 83.31 88 ALA A N 1
ATOM 619 C CA . ALA A 1 88 ? -14.192 -0.447 23.067 1.00 83.31 88 ALA A CA 1
ATOM 620 C C . ALA A 1 88 ? -15.333 -0.974 22.184 1.00 83.31 88 ALA A C 1
ATOM 622 O O . ALA A 1 88 ? -16.439 -1.199 22.696 1.00 83.31 88 ALA A O 1
ATOM 623 N N . SER A 1 89 ? -15.086 -1.198 20.888 1.00 82.06 89 SER A N 1
ATOM 624 C CA . SER A 1 89 ? -16.126 -1.691 19.998 1.00 82.06 89 SER A CA 1
ATOM 625 C C . SER A 1 89 ? -16.609 -3.074 20.430 1.00 82.06 89 SER A C 1
ATOM 627 O O . SER A 1 89 ? -15.847 -4.010 20.673 1.00 82.06 89 SER A O 1
ATOM 629 N N . SER A 1 90 ? -17.928 -3.197 20.510 1.00 79.00 90 SER A N 1
ATOM 630 C CA . SER A 1 90 ? -18.639 -4.422 20.882 1.00 79.00 90 SER A CA 1
ATOM 631 C C . SER A 1 90 ? -19.700 -4.793 19.849 1.00 79.00 90 SER A C 1
ATOM 633 O O . SER A 1 90 ? -20.636 -5.534 20.157 1.00 79.00 90 SER A O 1
ATOM 635 N N . TRP A 1 91 ? -19.580 -4.267 18.623 1.00 78.12 91 TRP A N 1
ATOM 636 C CA . TRP A 1 91 ? -20.532 -4.566 17.562 1.00 78.12 91 TRP A CA 1
ATOM 637 C C . TRP A 1 91 ? -20.520 -6.062 17.248 1.00 78.12 91 TRP A C 1
ATOM 639 O O . TRP A 1 91 ? -19.483 -6.661 16.962 1.00 78.12 91 TRP A O 1
ATOM 649 N N . VAL A 1 92 ? -21.698 -6.672 17.327 1.00 69.44 92 VAL A N 1
ATOM 650 C CA . VAL A 1 92 ? -21.890 -8.086 17.029 1.00 69.44 92 VAL A CA 1
ATOM 651 C C . VAL A 1 92 ? -22.379 -8.180 15.596 1.00 69.44 92 VAL A C 1
ATOM 653 O O . VAL A 1 92 ? -23.490 -7.745 15.299 1.00 69.44 92 VAL A O 1
ATOM 656 N N . THR A 1 93 ? -21.558 -8.764 14.722 1.00 67.25 93 THR A N 1
ATOM 657 C CA . THR A 1 93 ? -21.985 -9.065 13.350 1.00 67.25 93 THR A CA 1
ATOM 658 C C . THR A 1 93 ? -23.220 -9.971 13.401 1.00 67.25 93 THR A C 1
ATOM 660 O O . THR A 1 93 ? -23.294 -10.882 14.230 1.00 67.25 93 THR A O 1
ATOM 663 N N . ASP A 1 94 ? -24.177 -9.779 12.501 1.00 68.12 94 ASP A N 1
ATOM 664 C CA . ASP A 1 94 ? -25.386 -10.611 12.377 1.00 68.12 94 ASP A CA 1
ATOM 665 C C . ASP A 1 94 ? -25.108 -12.031 11.818 1.00 68.12 94 ASP A C 1
ATOM 667 O O . ASP A 1 94 ? -26.029 -12.772 11.472 1.00 68.12 94 ASP A O 1
ATOM 671 N N . GLY A 1 95 ? -23.831 -12.427 11.741 1.00 63.94 95 GLY A N 1
ATOM 672 C CA . GLY A 1 95 ? -23.365 -13.665 11.125 1.00 63.94 95 GLY A CA 1
ATOM 673 C C . GLY A 1 95 ? -22.997 -13.532 9.642 1.00 63.94 95 GLY A C 1
ATOM 674 O O . GLY A 1 95 ? -22.590 -14.530 9.047 1.00 63.94 95 GLY A O 1
ATOM 675 N N . SER A 1 96 ? -23.072 -12.338 9.037 1.00 63.69 96 SER A N 1
ATOM 676 C CA . SER A 1 96 ? -22.878 -12.103 7.594 1.00 63.69 96 SER A CA 1
ATOM 677 C C . SER A 1 96 ? -21.440 -12.205 7.052 1.00 63.69 96 SER A C 1
ATOM 679 O O . SER A 1 96 ? -21.186 -11.745 5.937 1.00 63.69 96 SER A O 1
ATOM 681 N N . GLY A 1 97 ? -20.491 -12.799 7.779 1.00 70.31 97 GLY A N 1
ATOM 682 C CA . GLY A 1 97 ? -19.103 -12.964 7.310 1.00 70.31 97 GLY A CA 1
ATOM 683 C C . GLY A 1 97 ? -18.087 -11.972 7.883 1.00 70.31 97 GLY A C 1
ATOM 684 O O . GLY A 1 97 ? -17.093 -11.685 7.225 1.00 70.31 97 GLY A O 1
ATOM 685 N N . GLY A 1 98 ? -18.315 -11.481 9.104 1.00 84.56 98 GLY A N 1
ATOM 686 C CA . GLY A 1 98 ? -17.350 -10.661 9.840 1.00 84.56 98 GLY A CA 1
ATOM 687 C C . GLY A 1 98 ? -17.391 -9.168 9.510 1.00 84.56 98 GLY A C 1
ATOM 688 O O . GLY A 1 98 ? -18.020 -8.746 8.537 1.00 84.56 98 GLY A O 1
ATOM 689 N N . GLY A 1 99 ? -16.735 -8.380 10.361 1.00 93.12 99 GLY A N 1
ATOM 690 C CA . GLY A 1 99 ? -16.565 -6.935 10.197 1.00 93.12 99 GLY A CA 1
ATOM 691 C C . GLY A 1 99 ? -15.226 -6.584 9.550 1.00 93.12 99 GLY A C 1
ATOM 692 O O . GLY A 1 99 ? -14.312 -7.411 9.492 1.00 93.12 99 GLY A O 1
ATOM 693 N N . LEU A 1 100 ? -15.094 -5.340 9.093 1.00 96.06 100 LEU A N 1
ATOM 694 C CA . LEU A 1 100 ? -13.867 -4.766 8.555 1.00 96.06 100 LEU A CA 1
ATOM 695 C C . LEU A 1 100 ? -12.730 -4.980 9.552 1.00 96.06 100 LEU A C 1
ATOM 697 O O . LEU A 1 100 ? -12.834 -4.617 10.723 1.00 96.06 100 LEU A O 1
ATOM 701 N N . SER A 1 101 ? -11.636 -5.547 9.073 1.00 96.25 101 SER A N 1
ATOM 702 C CA . SER A 1 101 ? -10.389 -5.671 9.806 1.00 96.25 101 SER A CA 1
ATOM 703 C C . SER A 1 101 ? -9.247 -5.159 8.950 1.00 96.25 101 SER A C 1
ATOM 705 O O . SER A 1 101 ? -9.270 -5.278 7.718 1.00 96.25 101 SER A O 1
ATOM 707 N N . ILE A 1 102 ? -8.250 -4.582 9.612 1.00 96.75 102 ILE A N 1
ATOM 708 C CA . ILE A 1 102 ? -7.087 -4.012 8.952 1.00 96.75 102 ILE A CA 1
ATOM 709 C C . ILE A 1 102 ? -5.798 -4.570 9.528 1.00 96.75 102 ILE A C 1
ATOM 711 O O . ILE A 1 102 ? -5.676 -4.819 10.724 1.00 96.75 102 ILE A O 1
ATOM 715 N N . GLY A 1 103 ? -4.820 -4.740 8.651 1.00 96.81 103 GLY A N 1
ATOM 716 C CA . GLY A 1 103 ? -3.476 -5.160 9.000 1.00 96.81 103 GLY A CA 1
ATOM 717 C C . GLY A 1 103 ? -2.480 -4.192 8.409 1.00 96.81 103 GLY A C 1
ATOM 718 O O . GLY A 1 103 ? -2.552 -3.882 7.220 1.00 96.81 103 GLY A O 1
ATOM 719 N N . VAL A 1 104 ? -1.553 -3.717 9.231 1.00 96.19 104 VAL A N 1
ATOM 720 C CA . VAL A 1 104 ? -0.562 -2.721 8.828 1.00 96.19 104 VAL A CA 1
ATOM 721 C C . VAL A 1 104 ? 0.841 -3.242 9.075 1.00 96.19 104 VAL A C 1
ATOM 723 O O . VAL A 1 104 ? 1.121 -3.842 10.111 1.00 96.19 104 VAL A O 1
ATOM 726 N N . THR A 1 105 ? 1.731 -3.041 8.108 1.00 95.62 105 THR A N 1
ATOM 727 C CA . THR A 1 105 ? 3.153 -3.359 8.261 1.00 95.62 105 THR A CA 1
ATOM 728 C C . THR A 1 105 ? 4.003 -2.583 7.254 1.00 95.62 105 THR A C 1
ATOM 730 O O . THR A 1 105 ? 3.483 -1.927 6.349 1.00 95.62 105 THR A O 1
ATOM 733 N N . THR A 1 106 ? 5.320 -2.672 7.393 1.00 95.06 106 THR A N 1
ATOM 734 C CA . THR A 1 106 ? 6.302 -2.176 6.427 1.00 95.06 106 THR A CA 1
ATOM 735 C C . THR A 1 106 ? 7.266 -3.299 6.062 1.00 95.06 106 THR A C 1
ATOM 737 O O . THR A 1 106 ? 7.526 -4.208 6.852 1.00 95.06 106 THR A O 1
ATOM 740 N N . THR A 1 107 ? 7.803 -3.269 4.844 1.00 96.19 107 THR A N 1
ATOM 741 C CA . THR A 1 107 ? 8.972 -4.094 4.521 1.00 96.19 107 THR A CA 1
ATOM 742 C C . THR A 1 107 ? 10.194 -3.572 5.274 1.00 96.19 107 THR A C 1
ATOM 744 O O . THR A 1 107 ? 10.237 -2.417 5.694 1.00 96.19 107 THR A O 1
ATOM 747 N N . ALA A 1 108 ? 11.255 -4.377 5.348 1.00 94.88 108 ALA A N 1
ATOM 748 C CA . ALA A 1 108 ? 12.576 -3.810 5.597 1.00 94.88 108 ALA A CA 1
ATOM 749 C C . ALA A 1 108 ? 12.915 -2.749 4.529 1.00 94.88 108 ALA A C 1
ATOM 751 O O . ALA A 1 108 ? 12.361 -2.768 3.421 1.00 94.88 108 ALA A O 1
ATOM 752 N N . THR A 1 109 ? 13.852 -1.852 4.849 1.00 94.81 109 THR A N 1
ATOM 753 C CA . THR A 1 109 ? 14.414 -0.901 3.883 1.00 94.81 109 THR A CA 1
ATOM 754 C C . THR A 1 109 ? 14.865 -1.637 2.627 1.00 94.81 109 THR A C 1
ATOM 756 O O . THR A 1 109 ? 15.696 -2.545 2.695 1.00 94.81 109 THR A O 1
ATOM 759 N N . LEU A 1 110 ? 14.329 -1.231 1.479 1.00 95.31 110 LEU A N 1
ATOM 760 C CA . LEU A 1 110 ? 14.657 -1.836 0.198 1.00 95.31 110 LEU A CA 1
ATOM 761 C C . LEU A 1 110 ? 15.967 -1.243 -0.323 1.00 95.31 110 LEU A C 1
ATOM 763 O O . LEU A 1 110 ? 16.190 -0.030 -0.262 1.00 95.31 110 LEU A O 1
ATOM 767 N N . ASN A 1 111 ? 16.836 -2.089 -0.879 1.00 94.12 111 ASN A N 1
ATOM 768 C CA . ASN A 1 111 ? 17.950 -1.586 -1.671 1.00 94.12 111 ASN A CA 1
ATOM 769 C C . ASN A 1 111 ? 17.370 -0.847 -2.889 1.00 94.12 111 ASN A C 1
ATOM 771 O O . ASN A 1 111 ? 16.488 -1.399 -3.551 1.00 94.12 111 ASN A O 1
ATOM 775 N N . PRO A 1 112 ? 17.855 0.357 -3.242 1.00 92.94 112 PRO A N 1
ATOM 776 C CA . PRO A 1 112 ? 17.411 1.044 -4.451 1.00 92.94 112 PRO A CA 1
ATOM 777 C C . PRO A 1 112 ? 17.451 0.179 -5.721 1.00 92.94 112 PRO A C 1
ATOM 779 O O . PRO A 1 112 ? 16.604 0.361 -6.587 1.00 92.94 112 PRO A O 1
ATOM 782 N N . LEU A 1 113 ? 18.394 -0.767 -5.823 1.00 93.50 113 LEU A N 1
ATOM 783 C CA . LEU A 1 113 ? 18.502 -1.704 -6.950 1.00 93.50 113 LEU A CA 1
ATOM 784 C C . LEU A 1 113 ? 17.458 -2.831 -6.932 1.00 93.50 113 LEU A C 1
ATOM 786 O O . LEU A 1 113 ? 17.204 -3.423 -7.977 1.00 93.50 113 LEU A O 1
ATOM 790 N N . ASP A 1 114 ? 16.855 -3.118 -5.778 1.00 94.94 114 ASP A N 1
ATOM 791 C CA . ASP A 1 114 ? 15.799 -4.127 -5.648 1.00 94.94 114 ASP A CA 1
ATOM 792 C C . ASP A 1 114 ? 14.417 -3.544 -5.983 1.00 94.94 114 ASP A C 1
ATOM 794 O O . ASP A 1 114 ? 13.484 -4.296 -6.284 1.00 94.94 114 ASP A O 1
ATOM 798 N N . VAL A 1 115 ? 14.272 -2.213 -5.966 1.00 94.19 115 VAL A N 1
ATOM 799 C CA . VAL A 1 115 ? 13.017 -1.525 -6.291 1.00 94.19 115 VAL A CA 1
ATOM 800 C C . VAL A 1 115 ? 12.611 -1.828 -7.730 1.00 94.19 115 VAL A C 1
ATOM 802 O O . VAL A 1 115 ? 13.351 -1.573 -8.677 1.00 94.19 115 VAL A O 1
ATOM 805 N N . GLY A 1 116 ? 11.397 -2.354 -7.898 1.00 94.12 116 GLY A N 1
ATOM 806 C CA . GLY A 1 116 ? 10.891 -2.729 -9.215 1.00 94.12 116 GLY A CA 1
ATOM 807 C C . GLY A 1 116 ? 11.444 -4.048 -9.756 1.00 94.12 116 GLY A C 1
ATOM 808 O O . GLY A 1 116 ? 11.395 -4.275 -10.959 1.00 94.12 116 GLY A O 1
ATOM 809 N N . THR A 1 117 ? 11.978 -4.916 -8.896 1.00 95.62 117 THR A N 1
ATOM 810 C CA . THR A 1 117 ? 12.508 -6.233 -9.281 1.00 95.62 117 THR A CA 1
ATOM 811 C C . THR A 1 117 ? 11.743 -7.370 -8.591 1.00 95.62 117 THR A C 1
ATOM 813 O O . THR A 1 117 ? 10.978 -7.119 -7.653 1.00 95.62 117 THR A O 1
ATOM 816 N N . PRO A 1 118 ? 11.964 -8.643 -8.982 1.00 97.75 118 PRO A N 1
ATOM 817 C CA . PRO A 1 118 ? 11.411 -9.783 -8.254 1.00 97.75 118 PRO A CA 1
ATOM 818 C C . PRO A 1 118 ? 11.775 -9.822 -6.757 1.00 97.75 118 PRO A C 1
ATOM 820 O O . PRO A 1 118 ? 10.994 -10.346 -5.973 1.00 97.75 118 PRO A O 1
ATOM 823 N N . ALA A 1 119 ? 12.897 -9.226 -6.332 1.00 97.44 119 ALA A N 1
ATOM 824 C CA . ALA A 1 119 ? 13.245 -9.149 -4.910 1.00 97.44 119 ALA A CA 1
ATOM 825 C C . ALA A 1 119 ? 12.232 -8.305 -4.113 1.00 97.44 119 ALA A C 1
ATOM 827 O O . ALA A 1 119 ? 11.828 -8.678 -3.013 1.00 97.44 119 ALA A O 1
ATOM 828 N N . MET A 1 120 ? 11.757 -7.198 -4.692 1.00 97.81 120 MET A N 1
ATOM 829 C CA . MET A 1 120 ? 10.697 -6.392 -4.087 1.00 97.81 120 MET A CA 1
ATOM 830 C C . MET A 1 120 ? 9.341 -7.113 -4.105 1.00 97.81 120 MET A C 1
ATOM 832 O O . MET A 1 120 ? 8.574 -6.955 -3.160 1.00 97.81 120 MET A O 1
ATOM 836 N N . VAL A 1 121 ? 9.054 -7.923 -5.133 1.00 98.50 121 VAL A N 1
ATOM 837 C CA . VAL A 1 121 ? 7.851 -8.781 -5.168 1.00 98.50 121 VAL A CA 1
ATOM 838 C C . VAL A 1 121 ? 7.840 -9.726 -3.970 1.00 98.50 121 VAL A C 1
ATOM 840 O O . VAL A 1 121 ? 6.827 -9.815 -3.282 1.00 98.50 121 VAL A O 1
ATOM 843 N N . ASP A 1 122 ? 8.969 -10.382 -3.688 1.00 98.44 122 ASP A N 1
ATOM 844 C CA . ASP A 1 122 ? 9.107 -11.295 -2.550 1.00 98.44 122 ASP A CA 1
ATOM 845 C C . ASP A 1 122 ? 8.917 -10.565 -1.211 1.00 98.44 122 ASP A C 1
ATOM 847 O O . ASP A 1 122 ? 8.096 -10.983 -0.391 1.00 98.44 122 ASP A O 1
ATOM 851 N N . ALA A 1 123 ? 9.586 -9.420 -1.030 1.00 98.50 123 ALA A N 1
ATOM 852 C CA . ALA A 1 123 ? 9.467 -8.608 0.183 1.00 98.50 123 ALA A CA 1
ATOM 853 C C . ALA A 1 123 ? 8.029 -8.119 0.431 1.00 98.50 123 ALA A C 1
ATOM 855 O O . ALA A 1 123 ? 7.533 -8.170 1.557 1.00 98.50 123 ALA A O 1
ATOM 856 N N . VAL A 1 124 ? 7.342 -7.662 -0.620 1.00 98.69 124 VAL A N 1
ATOM 857 C CA . VAL A 1 124 ? 5.945 -7.231 -0.522 1.00 98.69 124 VAL A CA 1
ATOM 858 C C . VAL A 1 124 ? 5.029 -8.418 -0.243 1.00 98.69 124 VAL A C 1
ATOM 860 O O . VAL A 1 124 ? 4.138 -8.298 0.593 1.00 98.69 124 VAL A O 1
ATOM 863 N N . ALA A 1 125 ? 5.249 -9.570 -0.878 1.00 98.75 125 ALA A N 1
ATOM 864 C CA . ALA A 1 125 ? 4.420 -10.745 -0.643 1.00 98.75 125 ALA A CA 1
ATOM 865 C C . ALA A 1 125 ? 4.498 -11.225 0.819 1.00 98.75 125 ALA A C 1
ATOM 867 O O . ALA A 1 125 ? 3.476 -11.577 1.412 1.00 98.75 125 ALA A O 1
ATOM 868 N N . ASP A 1 126 ? 5.692 -11.202 1.418 1.00 98.62 126 ASP A N 1
ATOM 869 C CA . ASP A 1 126 ? 5.887 -11.487 2.845 1.00 98.62 126 ASP A CA 1
ATOM 870 C C . ASP A 1 126 ? 5.174 -10.461 3.738 1.00 98.62 126 ASP A C 1
ATOM 872 O O . ASP A 1 126 ? 4.463 -10.841 4.672 1.00 98.62 126 ASP A O 1
ATOM 876 N N . ALA A 1 127 ? 5.301 -9.168 3.427 1.00 98.44 127 ALA A N 1
ATOM 877 C CA . ALA A 1 127 ? 4.630 -8.098 4.163 1.00 98.44 127 ALA A CA 1
ATOM 878 C C . ALA A 1 127 ? 3.095 -8.210 4.098 1.00 98.44 127 ALA A C 1
ATOM 880 O O . ALA A 1 127 ? 2.428 -8.062 5.118 1.00 98.44 127 ALA A O 1
ATOM 881 N N . VAL A 1 128 ? 2.521 -8.543 2.938 1.00 98.75 128 VAL A N 1
ATOM 882 C CA . VAL A 1 128 ? 1.071 -8.759 2.788 1.00 98.75 128 VAL A CA 1
ATOM 883 C C . VAL A 1 128 ? 0.600 -9.930 3.646 1.00 98.75 128 VAL A C 1
ATOM 885 O O . VAL A 1 128 ? -0.374 -9.780 4.377 1.00 98.75 128 VAL A O 1
ATOM 888 N N . ARG A 1 129 ? 1.310 -11.068 3.640 1.00 98.69 129 ARG A N 1
ATOM 889 C CA . ARG A 1 129 ? 0.977 -12.211 4.511 1.00 98.69 129 ARG A CA 1
ATOM 890 C C . ARG A 1 129 ? 1.052 -11.851 5.997 1.00 98.69 129 ARG A C 1
ATOM 892 O O . ARG A 1 129 ? 0.179 -12.245 6.766 1.00 98.69 129 ARG A O 1
ATOM 899 N N . SER A 1 130 ? 2.070 -11.087 6.392 1.00 98.19 130 SER A N 1
ATOM 900 C CA . SER A 1 130 ? 2.223 -10.589 7.764 1.00 98.19 130 SER A CA 1
ATOM 901 C C . SER A 1 130 ? 1.063 -9.669 8.165 1.00 98.19 130 SER A C 1
ATOM 903 O O . SER A 1 130 ? 0.454 -9.856 9.217 1.00 98.19 130 SER A O 1
ATOM 905 N N . ALA A 1 131 ? 0.689 -8.726 7.294 1.00 97.81 131 ALA A N 1
ATOM 906 C CA . ALA A 1 131 ? -0.444 -7.835 7.514 1.00 97.81 131 ALA A CA 1
ATOM 907 C C . ALA A 1 131 ? -1.779 -8.597 7.579 1.00 97.81 131 ALA A C 1
ATOM 909 O O . ALA A 1 131 ? -2.583 -8.321 8.461 1.00 97.81 131 ALA A O 1
ATOM 910 N N . MET A 1 132 ? -2.008 -9.597 6.721 1.00 98.31 132 MET A N 1
ATOM 911 C CA . MET A 1 132 ? -3.193 -10.464 6.811 1.00 98.31 132 MET A CA 1
ATOM 912 C C . MET A 1 132 ? -3.290 -11.164 8.171 1.00 98.31 132 MET A C 1
ATOM 914 O O . MET A 1 132 ? -4.354 -11.158 8.791 1.00 98.31 132 MET A O 1
ATOM 918 N N . ALA A 1 133 ? -2.177 -11.720 8.660 1.00 97.56 133 ALA A N 1
ATOM 919 C CA . ALA A 1 133 ? -2.129 -12.360 9.970 1.00 97.56 133 ALA A CA 1
ATOM 920 C C . ALA A 1 133 ? -2.417 -11.360 11.103 1.00 97.56 133 ALA A C 1
ATOM 922 O O . ALA A 1 133 ? -3.192 -11.668 12.005 1.00 97.56 133 ALA A O 1
ATOM 923 N N . ALA A 1 134 ? -1.854 -10.148 11.034 1.00 95.56 134 ALA A N 1
ATOM 924 C CA . ALA A 1 134 ? -2.131 -9.079 11.995 1.00 95.56 134 ALA A CA 1
ATOM 925 C C . ALA A 1 134 ? -3.604 -8.626 11.975 1.00 95.56 134 ALA A C 1
ATOM 927 O O . ALA A 1 134 ? -4.153 -8.299 13.023 1.00 95.56 134 ALA A O 1
ATOM 928 N N . ALA A 1 135 ? -4.252 -8.663 10.808 1.00 95.81 135 ALA A N 1
ATOM 929 C CA . ALA A 1 135 ? -5.675 -8.370 10.644 1.00 95.81 135 ALA A CA 1
ATOM 930 C C . ALA A 1 135 ? -6.601 -9.520 11.087 1.00 95.81 135 ALA A C 1
ATOM 932 O O . ALA A 1 135 ? -7.823 -9.365 11.052 1.00 95.81 135 ALA A O 1
ATOM 933 N N . GLY A 1 136 ? -6.067 -10.696 11.437 1.00 95.62 136 GLY A N 1
ATOM 934 C CA . GLY A 1 136 ? -6.885 -11.881 11.709 1.00 95.62 136 GLY A CA 1
ATOM 935 C C . GLY A 1 136 ? -7.705 -12.330 10.492 1.00 95.62 136 GLY A C 1
ATOM 936 O O . GLY A 1 136 ? -8.873 -12.696 10.640 1.00 95.62 136 GLY A O 1
ATOM 937 N N . ILE A 1 137 ? -7.128 -12.236 9.288 1.00 96.69 137 ILE A N 1
ATOM 938 C CA . ILE A 1 137 ? -7.752 -12.661 8.027 1.00 96.69 137 ILE A CA 1
ATOM 939 C C . ILE A 1 137 ? -7.060 -13.937 7.535 1.00 96.69 137 ILE A C 1
ATOM 941 O O . ILE A 1 137 ? -5.970 -13.891 6.964 1.00 96.69 137 ILE A O 1
ATOM 945 N N . ASP A 1 138 ? -7.715 -15.083 7.730 1.00 94.81 138 ASP A N 1
ATOM 946 C CA . ASP A 1 138 ? -7.145 -16.398 7.397 1.00 94.81 138 ASP A CA 1
ATOM 947 C C . ASP A 1 138 ? -7.362 -16.813 5.934 1.00 94.81 138 ASP A C 1
ATOM 949 O O . ASP A 1 138 ? -6.620 -17.637 5.395 1.00 94.81 138 ASP A O 1
ATOM 953 N N . LYS A 1 139 ? -8.404 -16.287 5.278 1.00 96.44 139 LYS A N 1
ATOM 954 C CA . LYS A 1 139 ? -8.764 -16.655 3.903 1.00 96.44 139 LYS A CA 1
ATOM 955 C C . LYS A 1 139 ? -8.465 -15.506 2.957 1.00 96.44 139 LYS A C 1
ATOM 957 O O . LYS A 1 139 ? -8.922 -14.388 3.159 1.00 96.44 139 LYS A O 1
ATOM 962 N N . VAL A 1 140 ? -7.798 -15.816 1.848 1.00 97.62 140 VAL A N 1
ATOM 963 C CA . VAL A 1 140 ? -7.520 -14.841 0.777 1.00 97.62 140 VAL A CA 1
ATOM 964 C C . VAL A 1 140 ? -8.795 -14.207 0.209 1.00 97.62 140 VAL A C 1
ATOM 966 O O . VAL A 1 140 ? -8.783 -13.038 -0.146 1.00 97.62 140 VAL A O 1
ATOM 969 N N . ALA A 1 141 ? -9.908 -14.951 0.187 1.00 96.75 141 ALA A N 1
ATOM 970 C CA . ALA A 1 141 ? -11.200 -14.471 -0.308 1.00 96.75 141 ALA A CA 1
ATOM 971 C C . ALA A 1 141 ? -11.833 -13.377 0.569 1.00 96.75 141 ALA A C 1
ATOM 973 O O . ALA A 1 141 ? -12.731 -12.684 0.101 1.00 96.75 141 ALA A O 1
ATOM 974 N N . ASP A 1 142 ? -11.370 -13.231 1.812 1.00 97.19 142 ASP A N 1
ATOM 975 C CA . ASP A 1 142 ? -11.846 -12.209 2.741 1.00 97.19 142 ASP A CA 1
ATOM 976 C C . ASP A 1 142 ? -11.016 -10.908 2.635 1.00 97.19 142 ASP A C 1
ATOM 978 O O . ASP A 1 142 ? -11.323 -9.928 3.313 1.00 97.19 142 ASP A O 1
ATOM 982 N N . VAL A 1 143 ? -9.974 -10.866 1.788 1.00 98.50 143 VAL A N 1
ATOM 983 C CA . VAL A 1 143 ? -9.194 -9.656 1.470 1.00 98.50 143 VAL A CA 1
ATOM 984 C C . VAL A 1 143 ? -9.851 -8.919 0.306 1.00 98.50 143 VAL A C 1
ATOM 986 O O . VAL A 1 143 ? -10.058 -9.488 -0.763 1.00 98.50 143 VAL A O 1
ATOM 989 N N . HIS A 1 144 ? -10.144 -7.629 0.485 1.00 98.62 144 HIS A N 1
ATOM 990 C CA . HIS A 1 144 ? -10.842 -6.828 -0.529 1.00 98.62 144 HIS A CA 1
ATOM 991 C C . HIS A 1 144 ? -10.046 -5.623 -1.022 1.00 98.62 144 HIS A C 1
ATOM 993 O O . HIS A 1 144 ? -10.345 -5.084 -2.084 1.00 98.62 144 HIS A O 1
ATOM 999 N N . ASN A 1 145 ? -9.025 -5.185 -0.290 1.00 98.69 145 ASN A N 1
ATOM 1000 C CA . ASN A 1 145 ? -8.132 -4.147 -0.776 1.00 98.69 145 ASN A CA 1
ATOM 1001 C C . ASN A 1 145 ? -6.763 -4.252 -0.105 1.00 98.69 145 ASN A C 1
ATOM 1003 O O . ASN A 1 145 ? -6.673 -4.483 1.100 1.00 98.69 145 ASN A O 1
ATOM 1007 N N . VAL A 1 146 ? -5.698 -4.057 -0.879 1.00 98.75 146 VAL A N 1
ATOM 1008 C CA . VAL A 1 146 ? -4.336 -3.959 -0.346 1.00 98.75 146 VAL A CA 1
ATOM 1009 C C . VAL A 1 146 ? -3.708 -2.665 -0.838 1.00 98.75 146 VAL A C 1
ATOM 1011 O O . VAL A 1 146 ? -3.267 -2.574 -1.988 1.00 98.75 146 VAL A O 1
ATOM 1014 N N . GLN A 1 147 ? -3.670 -1.662 0.039 1.00 98.25 147 GLN A N 1
ATOM 1015 C CA . GLN A 1 147 ? -2.997 -0.400 -0.240 1.00 98.25 147 GLN A CA 1
ATOM 1016 C C . GLN A 1 147 ? -1.511 -0.546 0.031 1.00 98.25 147 GLN A C 1
ATOM 1018 O O . GLN A 1 147 ? -1.096 -0.936 1.124 1.00 98.25 147 GLN A O 1
ATOM 1023 N N . ILE A 1 148 ? -0.700 -0.180 -0.954 1.00 97.69 148 ILE A N 1
ATOM 1024 C CA . ILE A 1 148 ? 0.748 -0.164 -0.807 1.00 97.69 148 ILE A CA 1
ATOM 1025 C C . ILE A 1 148 ? 1.284 1.196 -1.206 1.00 97.69 148 ILE A C 1
ATOM 1027 O O . ILE A 1 148 ? 0.902 1.786 -2.221 1.00 97.69 148 ILE A O 1
ATOM 1031 N N . LYS A 1 149 ? 2.224 1.683 -0.407 1.00 96.56 149 LYS A N 1
ATOM 1032 C CA 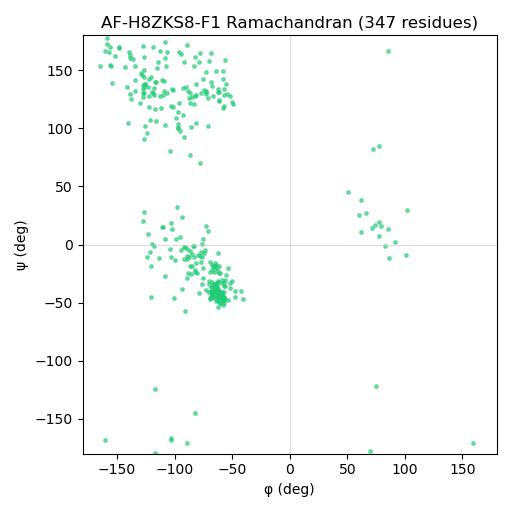. LYS A 1 149 ? 3.034 2.839 -0.749 1.00 96.56 149 LYS A CA 1
ATOM 1033 C C . LYS A 1 149 ? 4.487 2.413 -0.873 1.00 96.56 149 LYS A C 1
ATOM 1035 O O . LYS A 1 149 ? 5.132 2.153 0.139 1.00 96.56 149 LYS A O 1
ATOM 1040 N N . THR A 1 150 ? 4.973 2.339 -2.106 1.00 96.44 150 THR A N 1
ATOM 1041 C CA . THR A 1 150 ? 6.331 1.912 -2.450 1.00 96.44 150 THR A CA 1
ATOM 1042 C C . THR A 1 150 ? 7.284 3.101 -2.590 1.00 96.44 150 THR A C 1
ATOM 1044 O O . THR A 1 150 ? 6.829 4.236 -2.792 1.00 96.44 150 THR A O 1
ATOM 1047 N N . PRO A 1 151 ? 8.606 2.864 -2.575 1.00 94.31 151 PRO A N 1
ATOM 1048 C CA . PRO A 1 151 ? 9.581 3.904 -2.867 1.00 94.31 151 PRO A CA 1
ATOM 1049 C C . PRO A 1 151 ? 9.453 4.406 -4.308 1.00 94.31 151 PRO A C 1
ATOM 1051 O O . PRO A 1 151 ? 9.118 3.657 -5.229 1.00 94.31 151 PRO A O 1
ATOM 1054 N N . TRP A 1 152 ? 9.774 5.679 -4.503 1.00 92.38 152 TRP A N 1
ATOM 1055 C CA . TRP A 1 152 ? 10.102 6.288 -5.788 1.00 92.38 152 TRP A CA 1
ATOM 1056 C C . TRP A 1 152 ? 11.558 6.754 -5.725 1.00 92.38 152 TRP A C 1
ATOM 1058 O O . TRP A 1 152 ? 11.968 7.290 -4.690 1.00 92.38 152 TRP A O 1
ATOM 1068 N N . PRO A 1 153 ? 12.355 6.587 -6.792 1.00 88.56 153 PRO A N 1
ATOM 1069 C CA . PRO A 1 153 ? 13.762 6.965 -6.755 1.00 88.56 153 PRO A CA 1
ATOM 1070 C C . PRO A 1 153 ? 13.938 8.467 -6.496 1.00 88.56 153 PRO A C 1
ATOM 1072 O O . PRO A 1 153 ? 13.324 9.308 -7.151 1.00 88.56 153 PRO A O 1
ATOM 1075 N N . SER A 1 154 ? 14.806 8.819 -5.549 1.00 87.81 154 SER A N 1
ATOM 1076 C CA . SER A 1 154 ? 15.166 10.218 -5.314 1.00 87.81 154 SER A CA 1
ATOM 1077 C C . SER A 1 154 ? 16.019 10.763 -6.463 1.00 87.81 154 SER A C 1
ATOM 1079 O O . SER A 1 154 ? 16.712 10.012 -7.153 1.00 87.81 154 SER A O 1
ATOM 1081 N N . SER A 1 155 ? 16.047 12.088 -6.629 1.00 87.12 155 SER A N 1
ATOM 1082 C CA . SER A 1 155 ? 16.948 12.727 -7.599 1.00 87.12 155 SER A CA 1
ATOM 1083 C C . SER A 1 155 ? 18.413 12.349 -7.352 1.00 87.12 155 SER A C 1
ATOM 1085 O O . SER A 1 155 ? 19.153 12.131 -8.302 1.00 87.12 155 SER A O 1
ATOM 1087 N N . ALA A 1 156 ? 18.823 12.190 -6.088 1.00 90.19 156 ALA A N 1
ATOM 1088 C CA . ALA A 1 156 ? 20.172 11.743 -5.741 1.00 90.19 156 ALA A CA 1
ATOM 1089 C C . ALA A 1 156 ? 20.460 10.316 -6.242 1.00 90.19 156 ALA A C 1
ATOM 1091 O O . ALA A 1 156 ? 21.545 10.057 -6.754 1.00 90.19 156 ALA A O 1
ATOM 1092 N N . ALA A 1 157 ? 19.483 9.404 -6.156 1.00 90.81 157 ALA A N 1
ATOM 1093 C CA . ALA A 1 157 ? 19.633 8.040 -6.658 1.00 90.81 157 ALA A CA 1
ATOM 1094 C C . ALA A 1 157 ? 19.785 7.985 -8.191 1.00 90.81 157 ALA A C 1
ATOM 1096 O O . ALA A 1 157 ? 20.513 7.128 -8.688 1.00 90.81 157 ALA A O 1
ATOM 1097 N N . LEU A 1 158 ? 19.117 8.895 -8.911 1.00 91.81 158 LEU A N 1
ATOM 1098 C CA . LEU A 1 158 ? 19.070 8.955 -10.381 1.00 91.81 158 LEU A CA 1
ATOM 1099 C C . LEU A 1 158 ? 20.196 9.772 -11.027 1.00 91.81 158 LEU A C 1
ATOM 1101 O O . LEU A 1 158 ? 20.483 9.572 -12.205 1.00 91.81 158 LEU A O 1
ATOM 1105 N N . LEU A 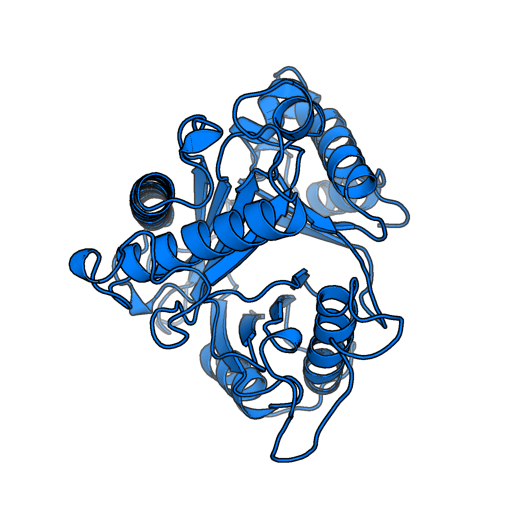1 159 ? 20.795 10.722 -10.305 1.00 92.56 159 LEU A N 1
ATOM 1106 C CA . LEU A 1 159 ? 21.885 11.549 -10.830 1.00 92.56 159 LEU A CA 1
ATOM 1107 C C . LEU A 1 159 ? 23.243 10.913 -10.526 1.00 92.56 159 LEU A C 1
ATOM 1109 O O . LEU A 1 159 ? 23.975 10.558 -11.448 1.00 92.56 159 LEU A O 1
ATOM 1113 N N . ASP A 1 160 ? 23.522 10.673 -9.244 1.00 92.50 160 ASP A N 1
ATOM 1114 C CA . ASP A 1 160 ? 24.851 10.266 -8.765 1.00 92.50 160 ASP A CA 1
ATOM 1115 C C . ASP A 1 160 ? 24.846 8.896 -8.064 1.00 92.50 160 ASP A C 1
ATOM 1117 O O . ASP A 1 160 ? 2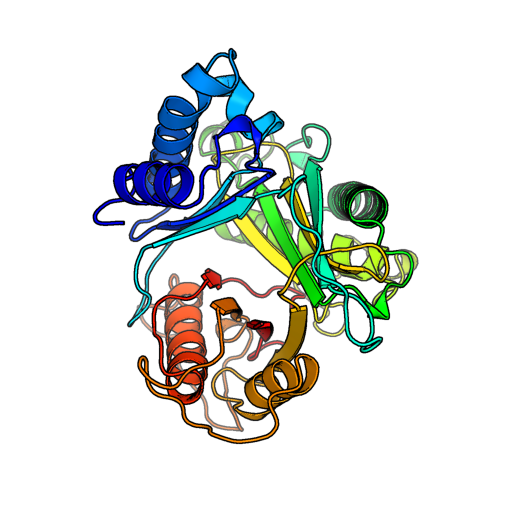5.868 8.433 -7.556 1.00 92.50 160 ASP A O 1
ATOM 1121 N N . GLY A 1 161 ? 23.678 8.257 -7.991 1.00 91.56 161 GLY A N 1
ATOM 1122 C CA . GLY A 1 161 ? 23.456 7.050 -7.213 1.00 91.56 161 GLY A CA 1
ATOM 1123 C C . GLY A 1 161 ? 23.405 5.756 -8.032 1.00 91.56 161 GLY A C 1
ATOM 1124 O O . GLY A 1 161 ? 23.735 5.724 -9.218 1.00 91.56 161 GLY A O 1
ATOM 1125 N N . PRO A 1 162 ? 22.960 4.655 -7.402 1.00 91.88 162 PRO A N 1
ATOM 1126 C CA . PRO A 1 162 ? 22.920 3.333 -8.031 1.00 91.88 162 PRO A CA 1
ATOM 1127 C C . PRO A 1 162 ? 21.950 3.233 -9.219 1.00 91.88 162 PRO A C 1
ATOM 1129 O O . PRO A 1 162 ? 22.053 2.296 -10.002 1.00 91.88 162 PRO A O 1
ATOM 1132 N N . LEU A 1 163 ? 21.024 4.186 -9.362 1.00 92.00 163 LEU A N 1
ATOM 1133 C CA . LEU A 1 163 ? 20.050 4.254 -10.454 1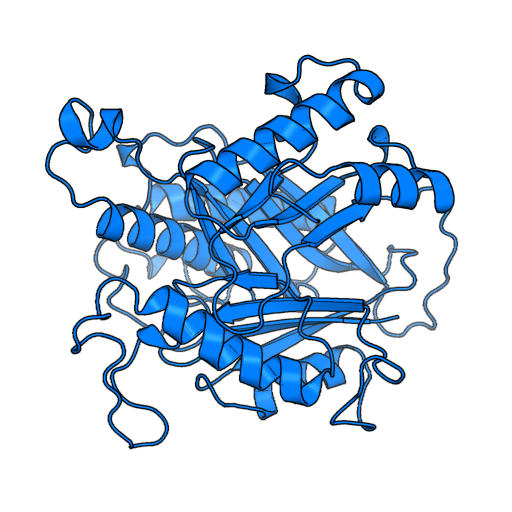.00 92.00 163 LEU A CA 1
ATOM 1134 C C . LEU A 1 163 ? 20.438 5.316 -11.497 1.00 92.00 163 LEU A C 1
ATOM 1136 O O . LEU A 1 163 ? 19.583 5.768 -12.260 1.00 92.00 163 LEU A O 1
ATOM 1140 N N . SER A 1 164 ? 21.711 5.737 -11.512 1.00 93.06 164 SER A N 1
ATOM 1141 C CA . SER A 1 164 ? 22.201 6.781 -12.412 1.00 93.06 164 SER A CA 1
ATOM 1142 C C . SER A 1 164 ? 21.886 6.468 -13.878 1.00 93.06 164 SER A C 1
ATOM 1144 O O . SER A 1 164 ? 22.151 5.369 -14.369 1.00 93.06 164 SER A O 1
ATOM 1146 N N . GLY A 1 165 ? 21.291 7.442 -14.573 1.00 90.38 165 GLY A N 1
ATOM 1147 C CA . GLY A 1 165 ? 20.928 7.340 -15.991 1.00 90.38 165 GLY A CA 1
ATOM 1148 C C . GLY A 1 165 ? 19.599 6.634 -16.289 1.00 90.38 165 GLY A C 1
ATOM 1149 O O . GLY A 1 165 ? 19.218 6.555 -17.457 1.00 90.38 165 GLY A O 1
ATOM 1150 N N . LEU A 1 166 ? 18.881 6.145 -15.273 1.00 92.75 166 LEU A N 1
ATOM 1151 C CA . LEU A 1 166 ? 17.535 5.593 -15.445 1.00 92.75 166 LEU A CA 1
ATOM 1152 C C . LEU A 1 166 ? 16.465 6.696 -15.447 1.00 92.75 166 LEU A C 1
ATOM 1154 O O . LEU A 1 166 ? 16.632 7.759 -14.853 1.00 92.75 166 LEU A O 1
ATOM 1158 N N . ASP A 1 167 ? 15.337 6.428 -16.106 1.00 91.44 167 ASP A N 1
ATOM 1159 C CA . ASP A 1 167 ? 14.174 7.316 -16.098 1.00 91.44 167 ASP A CA 1
ATOM 1160 C C . ASP A 1 167 ? 13.335 7.124 -14.822 1.00 91.44 167 ASP A C 1
ATOM 1162 O O . ASP A 1 167 ? 12.933 6.008 -14.482 1.00 91.44 167 ASP A O 1
ATOM 1166 N N . ALA A 1 168 ? 13.027 8.227 -14.135 1.00 91.12 168 ALA A N 1
ATOM 1167 C CA . ALA A 1 168 ? 12.270 8.215 -12.886 1.00 91.12 168 ALA A CA 1
ATOM 1168 C C . ALA A 1 168 ? 10.874 7.596 -13.059 1.00 91.12 168 ALA A C 1
ATOM 1170 O O . ALA A 1 168 ? 10.435 6.824 -12.206 1.00 91.12 168 ALA A O 1
ATOM 1171 N N . GLY A 1 169 ? 10.188 7.929 -14.161 1.00 90.44 169 GLY A N 1
ATOM 1172 C CA . GLY A 1 169 ? 8.845 7.434 -14.469 1.00 90.44 169 GLY A CA 1
ATOM 1173 C C . GLY A 1 169 ? 8.816 5.916 -14.614 1.00 90.44 169 GLY A C 1
ATOM 1174 O O . GLY A 1 169 ? 7.973 5.249 -14.015 1.00 90.44 169 GLY A O 1
ATOM 1175 N N . SER A 1 170 ? 9.794 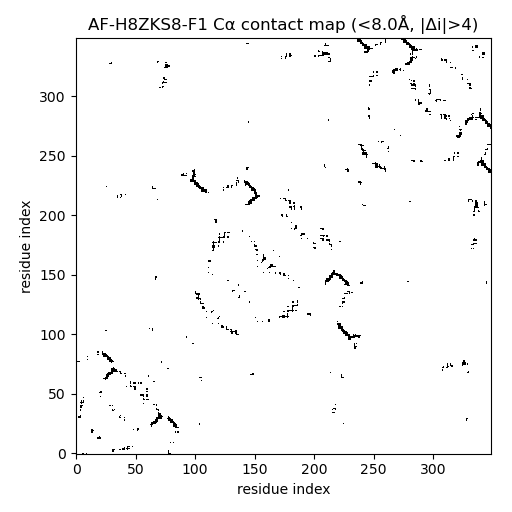5.382 -15.341 1.00 92.06 170 SER A N 1
ATOM 1176 C CA . SER A 1 170 ? 9.979 3.954 -15.584 1.00 92.06 170 SER A CA 1
ATOM 1177 C C . SER A 1 170 ? 10.274 3.195 -14.292 1.00 92.06 170 SER A C 1
ATOM 1179 O O . SER A 1 170 ? 9.600 2.211 -13.998 1.00 92.06 170 SER A O 1
ATOM 1181 N N . VAL A 1 171 ? 11.209 3.674 -13.464 1.00 93.31 171 VAL A N 1
ATOM 1182 C CA . VAL A 1 171 ? 11.498 3.047 -12.160 1.00 93.31 171 VAL A CA 1
ATOM 1183 C C . VAL A 1 171 ? 10.269 3.096 -11.247 1.00 93.31 171 VAL A C 1
ATOM 1185 O O . VAL A 1 171 ? 9.936 2.105 -10.602 1.00 93.31 171 VAL A O 1
ATOM 1188 N N . GLY A 1 172 ? 9.545 4.218 -11.221 1.00 94.06 172 GLY A N 1
ATOM 1189 C CA . GLY A 1 172 ? 8.314 4.349 -10.447 1.00 94.06 172 GLY A CA 1
ATOM 1190 C C . GLY A 1 172 ? 7.189 3.415 -10.912 1.00 94.06 172 GLY A C 1
ATOM 1191 O O . GLY A 1 172 ? 6.447 2.896 -10.077 1.00 94.06 172 GLY A O 1
ATOM 1192 N N . ALA A 1 173 ? 7.058 3.176 -12.221 1.00 94.56 173 ALA A N 1
ATOM 1193 C CA . ALA A 1 173 ? 6.120 2.198 -12.779 1.00 94.56 173 ALA A CA 1
ATOM 1194 C C . ALA A 1 173 ? 6.514 0.760 -12.414 1.00 94.56 173 ALA A C 1
ATOM 1196 O O . ALA A 1 173 ? 5.667 -0.014 -11.973 1.00 94.56 173 ALA A O 1
ATOM 1197 N N . MET A 1 174 ? 7.807 0.428 -12.495 1.00 96.06 174 MET A N 1
ATOM 1198 C CA . MET A 1 174 ? 8.331 -0.867 -12.051 1.00 96.06 174 MET A CA 1
ATOM 1199 C C . MET A 1 174 ? 8.100 -1.086 -10.548 1.00 96.06 174 MET A C 1
ATOM 1201 O O . MET A 1 174 ? 7.720 -2.182 -10.147 1.00 96.06 174 MET A O 1
ATOM 1205 N N . ALA A 1 175 ? 8.264 -0.056 -9.711 1.00 96.69 175 ALA A N 1
ATOM 1206 C CA . ALA A 1 175 ? 7.993 -0.138 -8.273 1.00 96.69 175 ALA A CA 1
ATOM 1207 C C . ALA A 1 175 ? 6.517 -0.456 -7.977 1.00 96.69 175 ALA A C 1
ATOM 1209 O O . ALA A 1 175 ? 6.227 -1.325 -7.153 1.00 96.69 175 ALA A O 1
ATOM 1210 N N . ARG A 1 176 ? 5.580 0.197 -8.684 1.00 97.12 176 ARG A N 1
ATOM 1211 C CA . ARG A 1 176 ? 4.145 -0.115 -8.570 1.00 97.12 176 ARG A CA 1
ATOM 1212 C C . ARG A 1 176 ? 3.835 -1.533 -9.037 1.00 97.12 176 ARG A C 1
ATOM 1214 O O . ARG A 1 176 ? 3.156 -2.262 -8.320 1.00 97.12 176 ARG A O 1
ATOM 1221 N N . ALA A 1 177 ? 4.394 -1.934 -10.179 1.00 97.62 177 ALA A N 1
ATOM 1222 C CA . ALA A 1 177 ? 4.282 -3.287 -10.713 1.00 97.62 177 ALA A CA 1
ATOM 1223 C C . ALA A 1 177 ? 4.784 -4.344 -9.715 1.00 97.62 177 ALA A C 1
ATOM 1225 O O . ALA A 1 177 ? 4.079 -5.312 -9.448 1.00 97.62 177 ALA A O 1
ATOM 1226 N N . ALA A 1 178 ? 5.957 -4.136 -9.106 1.00 97.94 178 ALA A N 1
ATOM 1227 C CA . ALA A 1 178 ? 6.504 -5.031 -8.086 1.00 97.94 178 ALA A CA 1
ATOM 1228 C C . ALA A 1 178 ? 5.585 -5.146 -6.868 1.00 97.94 178 ALA A C 1
ATOM 1230 O O . ALA A 1 178 ? 5.327 -6.250 -6.395 1.00 97.94 178 ALA A O 1
ATOM 1231 N N . GLY A 1 179 ? 5.063 -4.016 -6.379 1.00 98.25 179 GLY A N 1
ATOM 1232 C CA . GLY A 1 179 ? 4.105 -4.020 -5.278 1.00 98.25 179 GLY A CA 1
ATOM 1233 C C . GLY A 1 179 ? 2.850 -4.823 -5.618 1.00 98.25 179 GLY A C 1
ATOM 1234 O O . GLY A 1 179 ? 2.434 -5.674 -4.840 1.00 98.25 179 GLY A O 1
ATOM 1235 N N . ALA A 1 180 ? 2.282 -4.608 -6.804 1.00 98.56 180 ALA A N 1
ATOM 1236 C CA . ALA A 1 180 ? 1.048 -5.262 -7.227 1.00 98.56 180 ALA A CA 1
ATOM 1237 C C . ALA A 1 180 ? 1.229 -6.769 -7.446 1.00 98.56 180 ALA A C 1
ATOM 1239 O O . ALA A 1 180 ? 0.406 -7.566 -7.003 1.00 98.56 180 ALA A O 1
ATOM 1240 N N . LEU A 1 181 ? 2.341 -7.172 -8.064 1.00 98.62 181 LEU A N 1
ATOM 1241 C CA . LEU A 1 181 ? 2.695 -8.580 -8.233 1.00 98.62 181 LEU A CA 1
ATOM 1242 C C . LEU A 1 181 ? 3.014 -9.250 -6.889 1.00 98.62 181 LEU A C 1
ATOM 1244 O O . LEU A 1 181 ? 2.701 -10.422 -6.713 1.00 98.62 181 LEU A O 1
ATOM 1248 N N . GLY A 1 182 ? 3.573 -8.517 -5.920 1.00 98.62 182 GLY A N 1
ATOM 1249 C CA . GLY A 1 182 ? 3.750 -9.003 -4.550 1.00 98.62 182 GLY A CA 1
ATOM 1250 C C . GLY A 1 182 ? 2.417 -9.332 -3.873 1.00 98.62 182 GLY A C 1
ATOM 1251 O O . GLY A 1 182 ? 2.288 -10.397 -3.270 1.00 98.62 182 GLY A O 1
ATOM 1252 N N . VAL A 1 183 ? 1.400 -8.475 -4.041 1.00 98.88 183 VAL A N 1
ATOM 1253 C CA . VAL A 1 183 ? 0.023 -8.765 -3.596 1.00 98.88 183 VAL A CA 1
ATOM 1254 C C . VAL A 1 183 ? -0.525 -10.003 -4.303 1.00 98.88 183 VAL A C 1
ATOM 1256 O O . VAL A 1 183 ? -0.962 -10.936 -3.634 1.00 98.88 183 VAL A O 1
ATOM 1259 N N . ALA A 1 184 ? -0.429 -10.051 -5.635 1.00 98.75 184 ALA A N 1
ATOM 1260 C CA . ALA A 1 184 ? -0.941 -11.167 -6.429 1.00 98.75 184 ALA A CA 1
ATOM 1261 C C . ALA A 1 184 ? -0.324 -12.514 -6.010 1.00 98.75 184 ALA A C 1
ATOM 1263 O O . ALA A 1 184 ? -1.023 -13.519 -5.887 1.00 98.75 184 ALA A O 1
ATOM 1264 N N . VAL A 1 185 ? 0.985 -12.534 -5.735 1.00 98.75 185 VAL A N 1
ATOM 1265 C CA . VAL A 1 185 ? 1.695 -13.715 -5.224 1.00 98.75 185 VAL A CA 1
ATOM 1266 C C . VAL A 1 185 ? 1.248 -14.067 -3.804 1.00 98.75 185 VAL A C 1
ATOM 1268 O O . VAL A 1 185 ? 1.065 -15.245 -3.499 1.00 98.75 185 VAL A O 1
ATOM 1271 N N . ALA A 1 186 ? 1.068 -13.081 -2.920 1.00 98.75 186 ALA A N 1
ATOM 1272 C CA . ALA A 1 186 ? 0.628 -13.325 -1.547 1.00 98.75 186 ALA A CA 1
ATOM 1273 C C . ALA A 1 186 ? -0.777 -13.927 -1.464 1.00 98.75 186 ALA A C 1
ATOM 1275 O O . ALA A 1 186 ? -1.013 -14.788 -0.618 1.00 98.75 186 ALA A O 1
ATOM 1276 N N . LEU A 1 187 ? -1.677 -13.496 -2.349 1.00 98.75 187 LEU A N 1
ATOM 1277 C CA . LEU A 1 187 ? -3.071 -13.938 -2.389 1.00 98.75 187 LEU A CA 1
ATOM 1278 C C . LEU A 1 187 ? -3.303 -15.147 -3.309 1.00 98.75 187 LEU A C 1
ATOM 1280 O O . LEU A 1 187 ? -4.415 -15.667 -3.371 1.00 98.75 187 LEU A O 1
ATOM 1284 N N . GLY A 1 188 ? -2.260 -15.628 -3.995 1.00 98.31 188 GLY A N 1
ATOM 1285 C CA . GLY A 1 188 ? -2.339 -16.783 -4.891 1.00 98.31 188 GLY A CA 1
ATOM 1286 C C . GLY A 1 188 ? -3.042 -16.504 -6.224 1.00 98.31 188 GLY A C 1
ATOM 1287 O O . GLY A 1 188 ? -3.417 -17.449 -6.915 1.00 98.31 188 GLY A O 1
ATOM 1288 N N . GLU A 1 189 ? -3.209 -15.233 -6.595 1.00 98.31 189 GLU A N 1
ATOM 1289 C CA . GLU A 1 189 ? -3.749 -14.798 -7.892 1.00 98.31 189 GLU A CA 1
ATOM 1290 C C . GLU A 1 189 ? -2.754 -15.079 -9.029 1.00 98.31 189 GLU A C 1
ATOM 1292 O O . GLU A 1 189 ? -3.148 -15.370 -10.158 1.00 98.31 189 GLU A O 1
ATOM 1297 N N . VAL A 1 190 ? -1.453 -15.030 -8.719 1.00 98.00 190 VAL A N 1
ATOM 1298 C CA . VAL A 1 190 ? -0.357 -15.317 -9.651 1.00 98.00 190 VAL A CA 1
ATOM 1299 C C . VAL A 1 190 ? 0.679 -16.226 -8.990 1.00 98.00 190 VAL A C 1
ATOM 1301 O O . VAL A 1 190 ? 1.022 -16.069 -7.818 1.00 98.00 190 VAL A O 1
ATOM 1304 N N . SER A 1 191 ? 1.227 -17.173 -9.755 1.00 97.94 191 SER A N 1
ATOM 1305 C CA . SER A 1 191 ? 2.339 -18.006 -9.298 1.00 97.94 191 SER A CA 1
ATOM 1306 C C . SER A 1 191 ? 3.639 -17.206 -9.259 1.00 97.94 191 SER A C 1
ATOM 1308 O O . SER A 1 191 ? 4.037 -16.585 -10.243 1.00 97.94 191 SER A O 1
ATOM 1310 N N . ARG A 1 192 ? 4.384 -17.298 -8.151 1.00 97.94 192 ARG A N 1
ATOM 1311 C CA . ARG A 1 192 ? 5.713 -16.678 -8.033 1.00 97.94 192 ARG A CA 1
ATOM 1312 C C . ARG A 1 192 ? 6.685 -17.129 -9.131 1.00 97.94 192 ARG A C 1
ATOM 1314 O O . ARG A 1 192 ? 7.567 -16.357 -9.507 1.00 97.94 192 ARG A O 1
ATOM 1321 N N . ALA A 1 193 ? 6.535 -18.356 -9.633 1.00 97.44 193 ALA A N 1
ATOM 1322 C CA . ALA A 1 193 ? 7.386 -18.905 -10.688 1.00 97.44 193 ALA A CA 1
ATOM 1323 C C . ALA A 1 193 ? 7.228 -18.174 -12.033 1.00 97.44 193 ALA A C 1
ATOM 1325 O O . ALA A 1 193 ? 8.170 -18.170 -12.821 1.00 97.44 193 ALA A O 1
ATOM 1326 N N . ASP A 1 194 ? 6.086 -17.519 -12.258 1.00 96.75 194 ASP A N 1
ATOM 1327 C CA . ASP A 1 194 ? 5.805 -16.760 -13.481 1.00 96.75 194 ASP A CA 1
ATOM 1328 C C . ASP A 1 194 ? 6.370 -15.326 -13.415 1.00 96.75 194 ASP A C 1
ATOM 1330 O O . ASP A 1 194 ? 6.373 -14.606 -14.410 1.00 96.75 194 ASP A O 1
ATOM 1334 N N . ILE A 1 195 ? 6.881 -14.896 -12.251 1.00 97.00 195 ILE A N 1
ATOM 1335 C CA . ILE A 1 195 ? 7.429 -13.549 -12.052 1.00 97.00 195 ILE A CA 1
ATOM 1336 C C . ILE A 1 195 ? 8.934 -13.524 -12.335 1.00 97.00 195 ILE A C 1
ATOM 1338 O O . ILE A 1 195 ? 9.771 -13.741 -11.448 1.00 97.00 195 ILE A O 1
ATOM 1342 N N . THR A 1 196 ? 9.285 -13.207 -13.578 1.00 95.38 196 THR A N 1
ATOM 1343 C CA . THR A 1 196 ? 10.658 -12.911 -14.015 1.00 95.38 196 THR A CA 1
ATOM 1344 C C . THR A 1 196 ? 10.838 -11.413 -14.275 1.00 95.38 196 THR A C 1
ATOM 1346 O O . THR A 1 196 ? 9.877 -10.659 -14.349 1.00 95.38 196 THR A O 1
ATOM 1349 N N . ALA A 1 197 ? 12.075 -10.924 -14.390 1.00 90.75 197 ALA A N 1
ATOM 1350 C CA . ALA A 1 197 ? 12.319 -9.486 -14.569 1.00 90.75 197 ALA A CA 1
ATOM 1351 C C . ALA A 1 197 ? 11.696 -8.909 -15.859 1.00 90.75 197 ALA A C 1
ATOM 1353 O O . ALA A 1 197 ? 11.415 -7.717 -15.933 1.00 90.75 197 ALA A O 1
ATOM 1354 N N . ASP A 1 198 ? 11.474 -9.741 -16.877 1.00 91.50 198 ASP A N 1
ATOM 1355 C CA . ASP A 1 198 ? 10.972 -9.339 -18.187 1.00 91.50 198 ASP A CA 1
ATOM 1356 C C . ASP A 1 198 ? 9.441 -9.298 -18.308 1.00 91.50 198 ASP A C 1
ATOM 1358 O O . ASP A 1 198 ? 8.960 -8.747 -19.299 1.00 91.50 198 ASP A O 1
ATOM 1362 N N . VAL A 1 199 ? 8.677 -9.816 -17.332 1.00 91.75 199 VAL A N 1
ATOM 1363 C CA . VAL A 1 199 ? 7.197 -9.752 -17.375 1.00 91.75 199 VAL A CA 1
ATOM 1364 C C . VAL A 1 199 ? 6.641 -8.415 -16.894 1.00 91.75 199 VAL A C 1
ATOM 1366 O O . VAL A 1 199 ? 5.521 -8.044 -17.257 1.00 91.75 199 VAL A O 1
ATOM 1369 N N . PHE A 1 200 ? 7.425 -7.677 -16.105 1.00 91.94 200 PHE A N 1
ATOM 1370 C CA . PHE A 1 200 ? 7.044 -6.370 -15.581 1.00 91.94 200 PHE A CA 1
ATOM 1371 C C . PHE A 1 200 ? 6.692 -5.431 -16.734 1.00 91.94 200 PHE A C 1
ATOM 1373 O O . PHE A 1 200 ? 7.462 -5.279 -17.684 1.00 91.94 200 PHE A O 1
ATOM 1380 N N . LEU A 1 201 ? 5.525 -4.792 -16.645 1.00 91.81 201 LEU A N 1
ATOM 1381 C CA . LEU A 1 201 ? 4.992 -3.870 -17.656 1.00 91.81 201 LEU A CA 1
ATOM 1382 C C . LEU A 1 201 ? 4.744 -4.503 -19.039 1.00 91.81 201 LEU A C 1
ATOM 1384 O O . LEU A 1 201 ? 4.498 -3.773 -20.001 1.00 91.81 201 LEU A O 1
ATOM 1388 N N . ARG A 1 202 ? 4.818 -5.836 -19.168 1.00 93.06 202 ARG A N 1
ATOM 1389 C CA . ARG A 1 202 ? 4.661 -6.544 -20.449 1.00 93.06 202 ARG A CA 1
ATOM 1390 C C . ARG A 1 202 ? 3.522 -7.546 -20.467 1.00 93.06 202 ARG A C 1
ATOM 1392 O O . ARG A 1 202 ? 2.794 -7.565 -21.455 1.00 93.06 202 ARG A O 1
ATOM 1399 N N . ASP A 1 203 ? 3.370 -8.366 -19.427 1.00 94.94 203 ASP A N 1
ATOM 1400 C CA . ASP A 1 203 ? 2.271 -9.334 -19.356 1.00 94.94 203 ASP A CA 1
ATOM 1401 C C . ASP A 1 203 ? 1.103 -8.777 -18.521 1.00 94.94 203 ASP A C 1
ATOM 1403 O O . ASP A 1 203 ? 1.179 -8.761 -17.289 1.00 94.94 203 ASP A O 1
ATOM 1407 N N . PRO A 1 204 ? 0.007 -8.318 -19.156 1.00 90.75 204 PRO A N 1
ATOM 1408 C CA . PRO A 1 204 ? -1.142 -7.760 -18.447 1.00 90.75 204 PRO A CA 1
ATOM 1409 C C . PRO A 1 204 ? -2.019 -8.818 -17.757 1.00 90.75 204 PRO A C 1
ATOM 1411 O O . PRO A 1 204 ? -2.980 -8.465 -17.064 1.00 90.75 204 PRO A O 1
ATOM 1414 N N . ASN A 1 205 ? -1.754 -10.111 -17.980 1.00 94.94 205 ASN A N 1
ATOM 1415 C CA . ASN A 1 205 ? -2.515 -11.190 -17.351 1.00 94.94 205 ASN A CA 1
ATOM 1416 C C . ASN A 1 205 ? -2.029 -11.486 -15.932 1.00 94.94 205 ASN A C 1
ATOM 1418 O O . ASN A 1 205 ? -2.808 -11.987 -15.127 1.00 94.94 205 ASN A O 1
ATOM 1422 N N . LEU A 1 206 ? -0.780 -11.143 -15.616 1.00 97.31 206 LEU A N 1
ATOM 1423 C CA . LEU A 1 206 ? -0.248 -11.227 -14.261 1.00 97.31 206 LEU A CA 1
ATOM 1424 C C . LEU A 1 206 ? -0.704 -9.982 -13.506 1.00 97.31 206 LEU A C 1
ATOM 1426 O O . LEU A 1 206 ? -0.206 -8.892 -13.765 1.00 97.31 206 LEU A O 1
ATOM 1430 N N . ARG A 1 207 ? -1.688 -10.101 -12.620 1.00 97.62 207 ARG A N 1
ATOM 1431 C CA . ARG A 1 207 ? -2.243 -8.952 -11.897 1.00 97.62 207 ARG A CA 1
ATOM 1432 C C . ARG A 1 207 ? -2.905 -9.375 -10.596 1.00 97.62 207 ARG A C 1
ATOM 1434 O O . ARG A 1 207 ? -3.189 -10.552 -10.407 1.00 97.62 207 ARG A O 1
ATOM 1441 N N . SER A 1 208 ? -3.159 -8.387 -9.749 1.00 98.62 208 SER A N 1
ATOM 1442 C CA . SER A 1 208 ? -4.067 -8.511 -8.613 1.00 98.62 208 SER A CA 1
ATOM 1443 C C . SER A 1 208 ? -5.338 -7.709 -8.872 1.00 98.62 208 SER A C 1
ATOM 1445 O O . SER A 1 208 ? -5.274 -6.592 -9.395 1.00 98.62 208 SER A O 1
ATOM 1447 N N . ASP A 1 209 ? -6.476 -8.264 -8.471 1.00 98.31 209 ASP A N 1
ATOM 1448 C CA . ASP A 1 209 ? -7.791 -7.630 -8.561 1.00 98.31 209 ASP A CA 1
ATOM 1449 C C . ASP A 1 209 ? -8.129 -6.792 -7.305 1.00 98.31 209 ASP A C 1
ATOM 1451 O O . ASP A 1 209 ? -9.127 -6.071 -7.287 1.00 98.31 209 ASP A O 1
ATOM 1455 N N . VAL A 1 210 ? -7.257 -6.803 -6.284 1.00 98.69 210 VAL A N 1
ATOM 1456 C CA . VAL A 1 210 ? -7.421 -6.042 -5.025 1.00 98.69 210 VAL A CA 1
ATOM 1457 C C . VAL A 1 210 ? -6.253 -5.109 -4.687 1.00 98.69 210 VAL A C 1
ATOM 1459 O O . VAL A 1 210 ? -6.364 -4.286 -3.772 1.00 98.69 210 VAL A O 1
ATOM 1462 N N . ALA A 1 211 ? -5.126 -5.205 -5.398 1.00 98.62 211 ALA A N 1
ATOM 1463 C CA . ALA A 1 211 ? -3.978 -4.332 -5.169 1.00 98.62 211 ALA A CA 1
ATOM 1464 C C . ALA A 1 211 ? -4.260 -2.879 -5.578 1.00 98.62 211 ALA A C 1
ATOM 1466 O O . ALA A 1 211 ? -4.826 -2.597 -6.637 1.00 98.62 211 ALA A O 1
ATOM 1467 N N . SER A 1 212 ? -3.772 -1.944 -4.765 1.0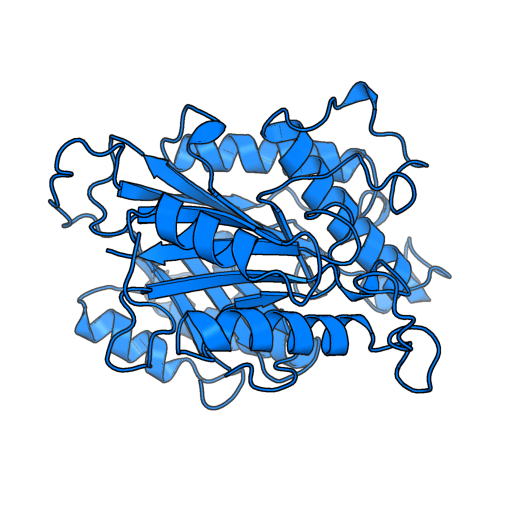0 98.31 212 SER A N 1
ATOM 1468 C CA . SER A 1 212 ? -3.694 -0.526 -5.102 1.00 98.31 212 SER A CA 1
ATOM 1469 C C . SER A 1 212 ? -2.382 0.056 -4.574 1.00 98.31 212 SER A C 1
ATOM 1471 O O . SER A 1 212 ? -2.166 0.277 -3.387 1.00 98.31 212 SER A O 1
ATOM 1473 N N . VAL A 1 213 ? -1.453 0.283 -5.494 1.00 97.81 213 VAL A N 1
ATOM 1474 C CA . VAL A 1 213 ? -0.052 0.583 -5.220 1.00 97.81 213 VAL A CA 1
ATOM 1475 C C . VAL A 1 213 ? 0.301 1.966 -5.727 1.00 97.81 213 VAL A C 1
ATOM 1477 O O . VAL A 1 213 ? 0.276 2.244 -6.923 1.00 97.81 213 VAL A O 1
ATOM 1480 N N . SER A 1 214 ? 0.674 2.862 -4.828 1.00 95.50 214 SER A N 1
ATOM 1481 C CA . SER A 1 214 ? 1.238 4.164 -5.174 1.00 95.50 214 SER A CA 1
ATOM 1482 C C . SER A 1 214 ? 2.729 4.188 -4.866 1.00 95.50 214 SER A C 1
ATOM 1484 O O . SER A 1 214 ? 3.197 3.474 -3.989 1.00 95.50 214 SER A O 1
ATOM 1486 N N . ALA A 1 215 ? 3.480 5.027 -5.571 1.00 94.12 215 ALA A N 1
ATOM 1487 C CA . ALA A 1 215 ? 4.905 5.214 -5.322 1.00 94.12 215 ALA A CA 1
ATOM 1488 C C . ALA A 1 215 ? 5.173 6.653 -4.851 1.00 94.12 215 ALA A C 1
ATOM 1490 O O . ALA A 1 215 ? 4.398 7.571 -5.150 1.00 94.12 215 ALA A O 1
ATOM 1491 N N . GLY A 1 216 ? 6.224 6.866 -4.062 1.00 92.81 216 GLY A N 1
ATOM 1492 C CA . GLY A 1 216 ? 6.595 8.195 -3.577 1.00 92.81 216 GLY A CA 1
ATOM 1493 C C . GLY A 1 216 ? 8.012 8.270 -3.011 1.00 92.81 216 GLY A C 1
ATOM 1494 O O . GLY A 1 216 ? 8.564 7.272 -2.566 1.00 92.81 216 GLY A O 1
ATOM 1495 N N . THR A 1 217 ? 8.613 9.456 -3.065 1.00 91.06 217 THR A N 1
ATOM 1496 C CA . THR A 1 217 ? 9.994 9.723 -2.628 1.00 91.06 217 THR A CA 1
ATOM 1497 C C . THR A 1 217 ? 10.129 9.838 -1.109 1.00 91.06 217 THR A C 1
ATOM 1499 O O . THR A 1 217 ? 11.237 9.923 -0.596 1.00 91.06 217 THR A O 1
ATOM 1502 N N . GLU A 1 218 ? 9.006 9.888 -0.394 1.00 87.88 218 GLU A N 1
ATOM 1503 C CA . GLU A 1 218 ? 8.914 10.076 1.053 1.00 87.88 218 GLU A CA 1
ATOM 1504 C C . GLU A 1 218 ? 9.311 8.842 1.886 1.00 87.88 218 GLU A C 1
ATOM 1506 O O . GLU A 1 218 ? 9.359 8.938 3.109 1.00 87.88 218 GLU A O 1
ATOM 1511 N N . ARG A 1 219 ? 9.605 7.691 1.259 1.00 90.19 219 ARG A N 1
ATOM 1512 C CA . ARG A 1 219 ? 10.065 6.480 1.958 1.00 90.19 219 ARG A CA 1
ATOM 1513 C C . ARG A 1 219 ? 10.959 5.573 1.120 1.00 90.19 219 ARG A C 1
ATOM 1515 O O . ARG A 1 219 ? 10.990 5.669 -0.105 1.00 90.19 219 ARG A O 1
ATOM 1522 N N . VAL A 1 220 ? 11.671 4.689 1.818 1.00 92.81 220 VAL A N 1
ATOM 1523 C CA . VAL A 1 220 ? 12.626 3.705 1.270 1.00 92.81 220 VAL A CA 1
ATOM 1524 C C . VAL A 1 220 ? 12.212 2.249 1.536 1.00 92.81 220 VAL A C 1
ATOM 1526 O O . VAL A 1 220 ? 12.888 1.321 1.102 1.00 92.81 220 VAL A O 1
ATOM 1529 N N . ASP A 1 221 ? 11.094 2.049 2.226 1.00 94.62 221 ASP A N 1
ATOM 1530 C CA . ASP A 1 221 ? 10.398 0.780 2.426 1.00 94.62 221 ASP A CA 1
ATOM 1531 C C . ASP A 1 221 ? 9.082 0.766 1.621 1.00 94.62 221 ASP A C 1
ATOM 1533 O O . ASP A 1 221 ? 8.694 1.759 0.992 1.00 94.62 221 ASP A O 1
ATOM 1537 N N . ALA A 1 222 ? 8.395 -0.375 1.602 1.00 95.94 222 ALA A N 1
ATOM 1538 C CA . ALA A 1 222 ? 7.006 -0.448 1.172 1.00 95.94 222 ALA A CA 1
ATOM 1539 C C . ALA A 1 222 ? 6.106 -0.564 2.404 1.00 95.94 222 ALA A C 1
ATOM 1541 O O . ALA A 1 222 ? 6.202 -1.541 3.145 1.00 95.94 222 ALA A O 1
ATOM 1542 N N . ALA A 1 223 ? 5.211 0.404 2.610 1.00 96.19 223 ALA A N 1
ATOM 1543 C CA . ALA A 1 223 ? 4.182 0.267 3.637 1.00 96.19 223 ALA A CA 1
ATOM 1544 C C . ALA A 1 223 ? 2.937 -0.387 3.058 1.00 96.19 223 ALA A C 1
ATOM 1546 O O . ALA A 1 223 ? 2.495 -0.015 1.968 1.00 96.19 223 ALA A O 1
ATOM 1547 N N . VAL A 1 224 ? 2.388 -1.330 3.809 1.00 97.31 224 VAL A N 1
ATOM 1548 C CA . VAL A 1 224 ? 1.296 -2.209 3.413 1.00 97.31 224 VAL A CA 1
ATOM 1549 C C . VAL A 1 224 ? 0.147 -2.034 4.398 1.00 97.31 224 VAL A C 1
ATOM 1551 O O . VAL A 1 224 ? 0.334 -2.155 5.607 1.00 97.31 224 VAL A O 1
ATOM 1554 N N . LEU A 1 225 ? -1.040 -1.775 3.859 1.00 97.62 225 LEU A N 1
ATOM 1555 C CA . LEU A 1 225 ? -2.317 -1.795 4.561 1.00 97.62 225 LEU A CA 1
ATOM 1556 C C . LEU A 1 225 ? -3.215 -2.821 3.862 1.00 97.62 225 LEU A C 1
ATOM 1558 O O . LEU A 1 225 ? -3.689 -2.589 2.749 1.00 97.62 225 LEU A O 1
ATOM 1562 N N . VAL A 1 226 ? -3.428 -3.960 4.513 1.00 98.44 226 VAL A N 1
ATOM 1563 C CA . VAL A 1 226 ? -4.402 -4.975 4.100 1.00 98.44 226 VAL A CA 1
ATOM 1564 C C . VAL A 1 226 ? -5.744 -4.638 4.733 1.00 98.44 226 VAL A C 1
ATOM 1566 O O . VAL A 1 226 ? -5.811 -4.383 5.933 1.00 98.44 226 VAL A O 1
ATOM 1569 N N . MET A 1 227 ? -6.806 -4.666 3.933 1.00 98.44 227 MET A N 1
ATOM 1570 C CA . MET A 1 227 ? -8.183 -4.482 4.376 1.00 98.44 227 MET A CA 1
ATOM 1571 C C . MET A 1 227 ? -9.041 -5.650 3.899 1.00 98.44 227 MET A C 1
ATOM 1573 O O . MET A 1 227 ? -9.048 -6.012 2.717 1.00 98.44 227 MET A O 1
ATOM 1577 N N . GLY A 1 228 ? -9.795 -6.220 4.827 1.00 98.06 228 GLY A N 1
ATOM 1578 C CA . GLY A 1 228 ? -10.700 -7.324 4.551 1.00 98.06 228 GLY A CA 1
ATOM 1579 C C . GLY A 1 228 ? -11.755 -7.476 5.632 1.00 98.06 228 GLY A C 1
ATOM 1580 O O . GLY A 1 228 ? -11.913 -6.593 6.471 1.00 98.06 228 GLY A O 1
ATOM 1581 N N . ASN A 1 229 ? -12.475 -8.592 5.616 1.00 96.75 229 ASN A N 1
ATOM 1582 C CA . ASN A 1 229 ? -13.486 -8.898 6.623 1.00 96.75 229 ASN A CA 1
ATOM 1583 C C . ASN A 1 229 ? -12.999 -10.046 7.513 1.00 96.75 229 ASN A C 1
ATOM 1585 O O . ASN A 1 229 ? -12.591 -11.090 7.018 1.00 96.75 229 ASN A O 1
ATOM 1589 N N . SER A 1 230 ? -13.034 -9.869 8.833 1.00 94.38 230 SER A N 1
ATOM 1590 C CA . SER A 1 230 ? -12.645 -10.911 9.786 1.00 94.38 230 SER A CA 1
ATOM 1591 C C . SER A 1 230 ? -13.827 -11.298 10.675 1.00 94.38 230 SER A C 1
ATOM 1593 O O . SER A 1 230 ? -14.499 -10.413 11.215 1.00 94.38 230 SER A O 1
ATOM 1595 N N . PRO A 1 231 ? -14.083 -12.603 10.901 1.00 89.81 231 PRO A N 1
ATOM 1596 C CA . PRO A 1 231 ? -15.143 -13.056 11.802 1.00 89.81 231 PRO A CA 1
ATOM 1597 C C . PRO A 1 231 ? -14.904 -12.654 13.265 1.00 89.81 231 PRO A C 1
ATOM 1599 O O . PRO A 1 231 ? -15.841 -12.697 14.058 1.00 89.81 231 PRO A O 1
ATOM 1602 N N . THR A 1 232 ? -13.674 -12.281 13.634 1.00 88.69 232 THR A N 1
ATOM 1603 C CA . THR A 1 232 ? -13.336 -11.799 14.981 1.00 88.69 232 THR A CA 1
ATOM 1604 C C . THR A 1 232 ? -13.371 -10.278 15.100 1.00 88.69 232 THR A C 1
ATOM 1606 O O . THR A 1 232 ? -13.173 -9.765 16.198 1.00 88.69 232 THR A O 1
ATOM 1609 N N . SER A 1 233 ? -13.598 -9.549 14.002 1.00 92.44 233 SER A N 1
ATOM 1610 C CA . SER A 1 233 ? -13.720 -8.094 14.048 1.00 92.44 233 SER A CA 1
ATOM 1611 C C . SER A 1 233 ? -15.087 -7.679 14.587 1.00 92.44 233 SER A C 1
ATOM 1613 O O . SER A 1 233 ? -16.124 -8.126 14.096 1.00 92.44 233 SER A O 1
ATOM 1615 N N . ALA A 1 234 ? -15.067 -6.773 15.564 1.00 91.75 234 ALA A N 1
ATOM 1616 C CA . ALA A 1 234 ? -16.238 -6.065 16.071 1.00 91.75 234 ALA A CA 1
ATOM 1617 C C . ALA A 1 234 ? -16.435 -4.711 15.364 1.00 91.75 234 ALA A C 1
ATOM 1619 O O . ALA A 1 234 ? -17.001 -3.786 15.938 1.00 91.75 234 ALA A O 1
ATOM 1620 N N . SER A 1 235 ? -15.923 -4.533 14.145 1.00 93.56 235 SER A N 1
ATOM 1621 C CA . SER A 1 235 ? -16.150 -3.305 13.381 1.00 93.56 235 SER A CA 1
ATOM 1622 C C . SER A 1 235 ? -17.581 -3.265 12.838 1.00 93.56 235 SER A C 1
ATOM 1624 O O . SER A 1 235 ? -17.994 -4.250 12.226 1.00 93.56 235 SER A O 1
ATOM 1626 N N . PRO A 1 236 ? -18.315 -2.143 12.977 1.00 91.81 236 PRO A N 1
ATOM 1627 C CA . PRO A 1 236 ? -19.633 -1.964 12.371 1.00 91.81 236 PRO A CA 1
ATOM 1628 C C . PRO A 1 236 ? -19.568 -1.705 10.863 1.00 91.81 236 PRO A C 1
ATOM 1630 O O . PRO A 1 236 ? -20.587 -1.370 10.278 1.00 91.81 236 PRO A O 1
ATOM 1633 N N . TYR A 1 237 ? -18.381 -1.769 10.262 1.00 95.06 237 TYR A N 1
ATOM 1634 C CA . TYR A 1 237 ? -18.173 -1.586 8.835 1.00 95.06 237 TYR A CA 1
ATOM 1635 C C . TYR A 1 237 ? -17.829 -2.908 8.167 1.00 95.06 237 TYR A C 1
ATOM 1637 O O . TYR A 1 237 ? -17.337 -3.834 8.807 1.00 95.06 237 TYR A O 1
ATOM 1645 N N . ARG A 1 238 ? -17.999 -2.969 6.851 1.00 95.62 238 ARG A N 1
ATOM 1646 C CA . ARG A 1 238 ? -17.547 -4.050 5.975 1.00 95.62 238 ARG A CA 1
ATOM 1647 C C . ARG A 1 238 ? -16.883 -3.469 4.742 1.00 95.62 238 ARG A C 1
ATOM 1649 O O . ARG A 1 238 ? -17.208 -2.358 4.329 1.00 95.62 238 ARG A O 1
ATOM 1656 N N . ILE A 1 239 ? -15.978 -4.236 4.142 1.00 98.19 239 ILE A N 1
ATOM 1657 C CA . ILE A 1 239 ? -15.349 -3.883 2.868 1.00 98.19 239 ILE A CA 1
ATOM 1658 C C . ILE A 1 239 ? -15.691 -4.906 1.788 1.00 98.19 239 ILE A C 1
ATOM 1660 O O . ILE A 1 239 ? -15.711 -6.107 2.036 1.00 98.19 239 ILE A O 1
ATOM 1664 N N . GLY A 1 240 ? -15.951 -4.421 0.582 1.00 98.19 240 GLY A N 1
ATOM 1665 C CA . GLY A 1 240 ? -16.198 -5.222 -0.612 1.00 98.19 240 GLY A CA 1
ATOM 1666 C C . GLY A 1 240 ? -15.446 -4.628 -1.791 1.00 98.19 240 GLY A C 1
ATOM 1667 O O . GLY A 1 240 ? -15.064 -3.459 -1.751 1.00 98.19 240 GLY A O 1
ATOM 1668 N N . HIS A 1 241 ? -15.205 -5.415 -2.838 1.00 98.75 241 HIS A N 1
ATOM 1669 C CA . HIS A 1 241 ? -14.478 -4.938 -4.012 1.00 98.75 241 HIS A CA 1
ATOM 1670 C C . HIS A 1 241 ? -15.096 -5.430 -5.314 1.00 98.75 241 HIS A C 1
ATOM 1672 O O . HIS A 1 241 ? -15.876 -6.379 -5.337 1.00 98.75 241 HIS A O 1
ATOM 1678 N N . GLY A 1 242 ? -14.717 -4.762 -6.392 1.00 98.50 242 GLY A N 1
ATOM 1679 C CA . GLY A 1 242 ? -15.009 -5.128 -7.761 1.00 98.50 242 GLY A CA 1
ATOM 1680 C C . GLY A 1 242 ? -13.878 -4.676 -8.679 1.00 98.50 242 GLY A C 1
ATOM 1681 O O . GLY A 1 242 ? -12.974 -3.930 -8.292 1.00 98.50 242 GLY A O 1
ATOM 1682 N N . VAL A 1 243 ? -13.936 -5.134 -9.924 1.00 98.50 243 VAL A N 1
ATOM 1683 C CA . VAL A 1 243 ? -12.918 -4.859 -10.940 1.00 98.50 243 VAL A CA 1
ATOM 1684 C C . VAL A 1 243 ? -13.562 -4.089 -12.079 1.00 98.50 243 VAL A C 1
ATOM 1686 O O . VAL A 1 243 ? -14.585 -4.498 -12.627 1.00 98.50 243 VAL A O 1
ATOM 1689 N N . LEU A 1 244 ? -12.958 -2.965 -12.448 1.00 98.44 244 LEU A N 1
ATOM 1690 C CA . LEU A 1 244 ? -13.389 -2.161 -13.582 1.00 98.44 244 LEU A CA 1
ATOM 1691 C C . LEU A 1 244 ? -12.724 -2.717 -14.837 1.00 98.44 244 LEU A C 1
ATOM 1693 O O . LEU A 1 244 ? -11.498 -2.766 -14.914 1.00 98.44 244 LEU A O 1
ATOM 1697 N N . ARG A 1 245 ? -13.513 -3.126 -15.834 1.00 97.56 245 ARG A N 1
ATOM 1698 C CA . ARG A 1 245 ? -12.971 -3.630 -17.111 1.00 97.56 245 ARG A CA 1
ATOM 1699 C C . ARG A 1 245 ? -12.440 -2.514 -18.003 1.00 97.56 245 ARG A C 1
ATOM 1701 O O . ARG A 1 245 ? -11.547 -2.750 -18.808 1.00 97.56 245 ARG A O 1
ATOM 1708 N N . ASP A 1 246 ? -13.005 -1.319 -17.866 1.00 97.88 246 ASP A N 1
ATOM 1709 C CA . ASP A 1 246 ? -12.544 -0.092 -18.501 1.00 97.88 246 ASP A CA 1
ATOM 1710 C C . ASP A 1 246 ? -12.847 1.130 -17.610 1.00 97.88 246 ASP A C 1
ATOM 1712 O O . ASP A 1 246 ? -13.579 1.026 -16.624 1.00 97.88 246 ASP A O 1
ATOM 1716 N N . GLY A 1 247 ? -12.289 2.299 -17.940 1.00 95.75 247 GLY A N 1
ATOM 1717 C CA . GLY A 1 247 ? -12.430 3.525 -17.141 1.00 95.75 247 GLY A CA 1
ATOM 1718 C C . GLY A 1 247 ? -13.857 4.067 -16.986 1.00 95.75 247 GLY A C 1
ATOM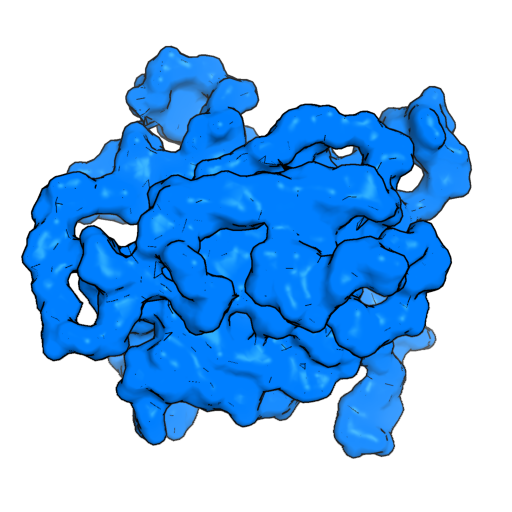 1719 O O . GLY A 1 247 ? -14.068 5.012 -16.227 1.00 95.75 247 GLY A O 1
ATOM 1720 N N . ILE A 1 248 ? -14.835 3.489 -17.690 1.00 97.50 248 ILE A N 1
ATOM 1721 C CA . ILE A 1 248 ? -16.252 3.865 -17.634 1.00 97.50 248 ILE A CA 1
ATOM 1722 C C . ILE A 1 248 ? -17.147 2.649 -17.344 1.00 97.50 248 ILE A C 1
ATOM 1724 O O . ILE A 1 248 ? -18.296 2.603 -17.793 1.00 97.50 248 ILE A O 1
ATOM 1728 N N . ASP A 1 249 ? -16.626 1.630 -16.653 1.00 97.88 249 ASP A N 1
ATOM 1729 C CA . ASP A 1 249 ? -17.357 0.405 -16.317 1.00 97.88 249 ASP A CA 1
ATOM 1730 C C . ASP A 1 249 ? -18.178 0.564 -15.027 1.00 97.88 249 ASP A C 1
ATOM 1732 O O . ASP A 1 249 ? -17.626 0.447 -13.934 1.00 97.88 249 ASP A O 1
ATOM 1736 N N . PRO A 1 250 ? -19.507 0.782 -15.101 1.00 96.69 250 PRO A N 1
ATOM 1737 C CA . PRO A 1 250 ? -20.319 0.868 -13.894 1.00 96.69 250 PRO A CA 1
ATOM 1738 C C . PRO A 1 250 ? -20.432 -0.486 -13.187 1.00 96.69 250 PRO A C 1
ATOM 1740 O O . PRO A 1 250 ? -20.703 -0.521 -11.992 1.00 96.69 250 PRO A O 1
ATOM 1743 N N . HIS A 1 251 ? -20.246 -1.606 -13.895 1.00 97.12 251 HIS A N 1
ATOM 1744 C CA . HIS A 1 251 ? -20.518 -2.926 -13.331 1.00 97.12 251 HIS A CA 1
ATOM 1745 C C . HIS A 1 251 ? -19.552 -3.279 -12.206 1.00 97.12 251 HIS A C 1
ATOM 1747 O O . HIS A 1 251 ? -20.023 -3.733 -11.173 1.00 97.12 251 HIS A O 1
ATOM 1753 N N . GLY A 1 252 ? -18.257 -2.972 -12.338 1.00 97.75 252 GLY A N 1
ATOM 1754 C CA . GLY A 1 252 ? -17.307 -3.196 -11.245 1.00 97.75 252 GLY A CA 1
ATOM 1755 C C . GLY A 1 252 ? -17.626 -2.370 -9.992 1.00 97.75 252 GLY A C 1
ATOM 1756 O O . GLY A 1 252 ? -17.447 -2.857 -8.880 1.00 97.75 252 GLY A O 1
ATOM 1757 N N . VAL A 1 253 ? -18.184 -1.162 -10.148 1.00 97.94 253 VAL A N 1
ATOM 1758 C CA . VAL A 1 253 ? -18.662 -0.347 -9.013 1.00 97.94 253 VAL A CA 1
ATOM 1759 C C . VAL A 1 253 ? -19.869 -1.000 -8.346 1.00 97.94 253 VAL A C 1
ATOM 1761 O O . VAL A 1 253 ? -19.924 -1.107 -7.124 1.00 97.94 253 VAL A O 1
ATOM 1764 N N . LEU A 1 254 ? -20.828 -1.467 -9.150 1.00 98.19 254 LEU A N 1
ATOM 1765 C CA . LEU A 1 254 ? -21.997 -2.176 -8.637 1.00 98.19 254 LEU A CA 1
ATOM 1766 C C . LEU A 1 254 ? -21.604 -3.486 -7.947 1.00 98.19 254 LEU A C 1
ATOM 1768 O O . LEU A 1 254 ? -22.187 -3.814 -6.925 1.00 98.19 254 LEU A O 1
ATOM 1772 N N . ASP A 1 255 ? -20.616 -4.216 -8.459 1.00 98.12 255 ASP A N 1
ATOM 1773 C CA . ASP A 1 255 ? -20.141 -5.454 -7.840 1.00 98.12 255 ASP A CA 1
ATOM 1774 C C . ASP A 1 255 ? -19.490 -5.186 -6.473 1.00 98.12 255 ASP A C 1
ATOM 1776 O O . ASP A 1 255 ? -19.782 -5.905 -5.519 1.00 98.12 255 ASP A O 1
ATOM 1780 N N . ALA A 1 256 ? -18.723 -4.097 -6.332 1.00 98.31 256 ALA A N 1
ATOM 1781 C CA . ALA A 1 256 ? -18.190 -3.673 -5.035 1.00 98.31 256 ALA A CA 1
ATOM 1782 C C . ALA A 1 256 ? -19.301 -3.320 -4.028 1.00 98.31 256 ALA A C 1
ATOM 1784 O O . ALA A 1 256 ? -19.239 -3.744 -2.876 1.00 98.31 256 ALA A O 1
ATOM 1785 N N . LEU A 1 257 ? -20.343 -2.600 -4.465 1.00 98.00 257 LEU A N 1
ATOM 1786 C CA . LEU A 1 257 ? -21.512 -2.272 -3.635 1.00 98.00 257 LEU A CA 1
ATOM 1787 C C . LEU A 1 257 ? -22.274 -3.532 -3.194 1.00 98.00 257 LEU A C 1
ATOM 1789 O O . LEU A 1 257 ? -22.589 -3.690 -2.015 1.00 98.00 257 LEU A O 1
ATOM 1793 N N . ARG A 1 258 ? -22.509 -4.475 -4.112 1.00 97.31 258 ARG A N 1
ATOM 1794 C CA . ARG A 1 258 ? -23.161 -5.753 -3.786 1.00 97.31 258 ARG A CA 1
ATOM 1795 C C . ARG A 1 258 ? -22.335 -6.593 -2.819 1.00 97.31 258 ARG A C 1
ATOM 1797 O O . ARG A 1 258 ? -22.904 -7.258 -1.959 1.00 97.31 258 ARG A O 1
ATOM 1804 N N . ALA A 1 259 ? -21.005 -6.543 -2.917 1.00 96.12 259 ALA A N 1
ATOM 1805 C CA . ALA A 1 259 ? -20.110 -7.264 -2.013 1.00 96.12 259 ALA A CA 1
ATOM 1806 C C . ALA A 1 259 ? -20.229 -6.805 -0.545 1.00 96.12 259 ALA A C 1
ATOM 1808 O O . ALA A 1 259 ? -19.934 -7.591 0.354 1.00 96.12 259 ALA A O 1
ATOM 1809 N N . VAL A 1 260 ? -20.721 -5.585 -0.292 1.00 95.81 260 VAL A N 1
ATOM 1810 C CA . VAL A 1 260 ? -21.075 -5.090 1.054 1.00 95.81 260 VAL A CA 1
ATOM 1811 C C . VAL A 1 260 ? -22.586 -5.112 1.335 1.00 95.81 260 VAL A C 1
ATOM 1813 O O . VAL A 1 260 ? -23.036 -4.532 2.314 1.00 95.81 260 VAL A O 1
ATOM 1816 N N . GLY A 1 261 ? -23.386 -5.795 0.508 1.00 94.50 261 GLY A N 1
ATOM 1817 C CA . GLY A 1 261 ? -24.831 -5.962 0.716 1.00 94.50 261 GLY A CA 1
ATOM 1818 C C . GLY A 1 261 ? -25.712 -4.824 0.186 1.00 94.50 261 GLY A C 1
ATOM 1819 O O . GLY A 1 261 ? -26.895 -4.761 0.518 1.00 94.50 261 GLY A O 1
ATOM 1820 N N . ILE A 1 262 ? -25.175 -3.926 -0.644 1.00 95.94 262 ILE A N 1
ATOM 1821 C CA . ILE A 1 262 ? -25.936 -2.834 -1.263 1.00 95.94 262 ILE A CA 1
ATOM 1822 C C . ILE A 1 262 ? -26.368 -3.255 -2.676 1.00 95.94 262 ILE A C 1
ATOM 1824 O O . ILE A 1 262 ? -25.593 -3.176 -3.628 1.00 95.94 262 ILE A O 1
ATOM 1828 N N . ASP A 1 263 ? -27.629 -3.676 -2.820 1.00 94.94 263 ASP A N 1
ATOM 1829 C CA . ASP A 1 263 ? -28.203 -4.206 -4.074 1.00 94.94 263 ASP A CA 1
ATOM 1830 C C . ASP A 1 263 ? -29.138 -3.239 -4.826 1.00 94.94 263 ASP A C 1
ATOM 1832 O O . ASP A 1 263 ? -29.638 -3.568 -5.907 1.00 94.94 263 ASP A O 1
ATOM 1836 N N . SER A 1 264 ? -29.419 -2.052 -4.280 1.00 94.50 264 SER A N 1
ATOM 1837 C CA . SER A 1 264 ? -30.246 -1.038 -4.951 1.00 94.50 264 SER A CA 1
ATOM 1838 C C . SER A 1 264 ? -30.005 0.369 -4.390 1.00 94.50 264 SER A C 1
ATOM 1840 O O . SER A 1 264 ? -29.232 0.543 -3.452 1.00 94.50 264 SER A O 1
ATOM 1842 N N . GLY A 1 265 ? -30.668 1.378 -4.968 1.00 92.12 265 GLY A N 1
ATOM 1843 C CA . GLY A 1 265 ? -30.626 2.772 -4.502 1.00 92.12 265 GLY A CA 1
ATOM 1844 C C . GLY A 1 265 ? -29.708 3.694 -5.307 1.00 92.12 265 GLY A C 1
ATOM 1845 O O . GLY A 1 265 ? -29.784 4.907 -5.145 1.00 92.12 265 GLY A O 1
ATOM 1846 N N . TRP A 1 266 ? -28.902 3.144 -6.218 1.00 92.12 266 TRP A N 1
ATOM 1847 C CA . TRP A 1 266 ? -28.040 3.928 -7.101 1.00 92.12 266 TRP A CA 1
ATOM 1848 C C . TRP A 1 266 ? -28.789 4.549 -8.305 1.00 92.12 266 TRP A C 1
ATOM 1850 O O . TRP A 1 266 ? -29.795 3.996 -8.765 1.00 92.12 266 TRP A O 1
ATOM 1860 N N . PRO A 1 267 ? -28.250 5.634 -8.901 1.00 94.88 267 PRO A N 1
ATOM 1861 C CA . PRO A 1 267 ? -27.112 6.407 -8.394 1.00 94.88 267 PRO A CA 1
ATOM 1862 C C . PRO A 1 267 ? -27.482 7.136 -7.096 1.00 94.88 267 PRO A C 1
ATOM 1864 O O . PRO A 1 267 ? -28.575 7.689 -6.985 1.00 94.88 267 PRO A O 1
ATOM 1867 N N . PHE A 1 268 ? -26.578 7.105 -6.119 1.00 97.50 268 PHE A N 1
ATOM 1868 C CA . PHE A 1 268 ? -26.754 7.791 -4.845 1.00 97.50 268 PHE A CA 1
ATOM 1869 C C . PHE A 1 268 ? -26.472 9.291 -4.990 1.00 97.50 268 PHE A C 1
ATOM 1871 O O . PHE A 1 268 ? -25.858 9.758 -5.950 1.00 97.50 268 PHE A O 1
ATOM 1878 N N . THR A 1 269 ? -26.905 10.048 -3.992 1.00 96.19 269 THR A N 1
ATOM 1879 C CA . THR A 1 269 ? -26.497 11.433 -3.741 1.00 96.19 269 THR A CA 1
ATOM 1880 C C . THR A 1 269 ? -25.691 11.488 -2.447 1.00 96.19 269 THR A C 1
ATOM 1882 O O . THR A 1 269 ? -25.759 10.556 -1.649 1.00 96.19 269 THR A O 1
ATOM 1885 N N . ALA A 1 270 ? -24.998 12.598 -2.191 1.00 91.56 270 ALA A N 1
ATOM 1886 C CA . ALA A 1 270 ? -24.296 12.814 -0.923 1.00 91.56 270 ALA A CA 1
ATOM 1887 C C . ALA A 1 270 ? -25.194 12.586 0.315 1.00 91.56 270 ALA A C 1
ATOM 1889 O O . ALA A 1 270 ? -24.732 12.064 1.320 1.00 91.56 270 ALA A O 1
ATOM 1890 N N . ASP A 1 271 ? -26.493 12.897 0.221 1.00 94.19 271 ASP A N 1
ATOM 1891 C CA . ASP A 1 271 ? -27.451 12.725 1.326 1.00 94.19 271 ASP A CA 1
ATOM 1892 C C . ASP A 1 271 ? -27.979 11.288 1.484 1.00 94.19 271 ASP A C 1
ATOM 1894 O O . ASP A 1 271 ? -28.622 10.969 2.483 1.00 94.19 271 ASP A O 1
ATOM 1898 N N . THR A 1 272 ? -27.802 10.438 0.470 1.00 95.56 272 THR A N 1
ATOM 1899 C CA . THR A 1 272 ? -28.421 9.101 0.412 1.00 95.56 272 THR A CA 1
ATOM 1900 C C . THR A 1 272 ? -27.413 7.968 0.307 1.00 95.56 272 THR A C 1
ATOM 1902 O O . THR A 1 272 ? -27.811 6.805 0.361 1.00 95.56 272 THR A O 1
ATOM 1905 N N . THR A 1 273 ? -26.128 8.283 0.143 1.00 96.25 273 THR A N 1
ATOM 1906 C CA . THR A 1 273 ? -25.095 7.270 -0.024 1.00 96.25 273 THR A CA 1
ATOM 1907 C C . THR A 1 273 ? -24.853 6.519 1.288 1.00 96.25 273 THR A C 1
ATOM 1909 O O . THR A 1 273 ? -24.609 7.143 2.320 1.00 96.25 273 THR A O 1
ATOM 1912 N N . PRO A 1 274 ? -24.931 5.178 1.287 1.00 95.69 274 PRO A N 1
ATOM 1913 C CA . PRO A 1 274 ? -24.548 4.359 2.438 1.00 95.69 274 PRO A CA 1
ATOM 1914 C C . PRO A 1 274 ? -23.032 4.090 2.490 1.00 95.69 274 PRO A C 1
ATOM 1916 O O . PRO A 1 274 ? -22.564 3.364 3.365 1.00 95.69 274 PRO A O 1
ATOM 1919 N N . VAL A 1 275 ? -22.274 4.594 1.510 1.00 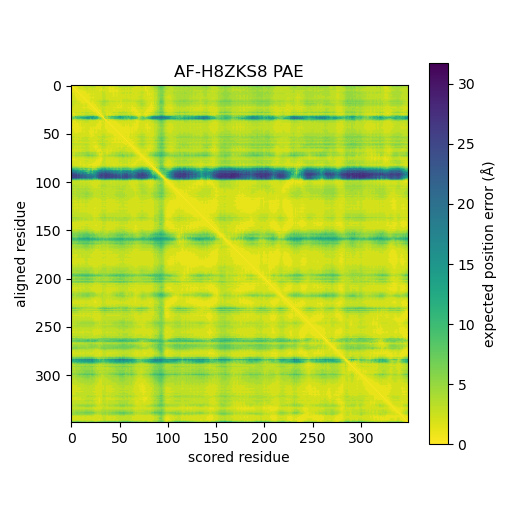97.19 275 VAL A N 1
ATOM 1920 C CA . VAL A 1 275 ? -20.843 4.326 1.354 1.00 97.19 275 VAL A CA 1
ATOM 1921 C C . VAL A 1 275 ? -20.049 5.262 2.257 1.00 97.19 275 VAL A C 1
ATOM 1923 O O . VAL A 1 275 ? -20.118 6.476 2.103 1.00 97.19 275 VAL A O 1
ATOM 1926 N N . GLU A 1 276 ? -19.260 4.687 3.159 1.00 96.62 276 GLU A N 1
ATOM 1927 C CA . GLU A 1 276 ? -18.364 5.424 4.056 1.00 96.62 276 GLU A CA 1
ATOM 1928 C C . GLU A 1 276 ? -17.082 5.844 3.325 1.00 96.62 276 GLU A C 1
ATOM 1930 O O . GLU A 1 276 ? -16.576 6.953 3.486 1.00 96.62 276 GLU A O 1
ATOM 1935 N N . HIS A 1 277 ? -16.528 4.947 2.503 1.00 97.62 277 HIS A N 1
ATOM 1936 C CA . HIS A 1 277 ? -15.313 5.248 1.759 1.00 97.62 277 HIS A CA 1
ATOM 1937 C C . HIS A 1 277 ? -15.160 4.418 0.491 1.00 97.62 277 HIS A C 1
ATOM 1939 O O . HIS A 1 277 ? -15.639 3.289 0.417 1.00 97.62 277 HIS A O 1
ATOM 1945 N N . VAL A 1 278 ? -14.431 4.952 -0.491 1.00 98.38 278 VAL A N 1
ATOM 1946 C CA . VAL A 1 278 ? -14.075 4.235 -1.720 1.00 98.38 278 VAL A CA 1
ATOM 1947 C C . VAL A 1 278 ? -12.569 4.294 -1.951 1.00 98.38 278 VAL A C 1
ATOM 1949 O O . VAL A 1 278 ? -11.961 5.362 -1.872 1.00 98.38 278 VAL A O 1
ATOM 1952 N N . PHE A 1 279 ? -11.990 3.143 -2.285 1.00 98.38 279 PHE A N 1
ATOM 1953 C CA . PHE A 1 279 ? -10.631 2.990 -2.790 1.00 98.38 279 PHE A CA 1
ATOM 1954 C C . PHE A 1 279 ? -10.668 2.676 -4.274 1.00 98.38 279 PHE A C 1
ATOM 1956 O O . PHE A 1 279 ? -11.396 1.782 -4.698 1.00 98.38 279 PHE A O 1
ATOM 1963 N N . LEU A 1 280 ? -9.881 3.398 -5.063 1.00 98.00 280 LEU A N 1
ATOM 1964 C CA . LEU A 1 280 ? -9.919 3.297 -6.513 1.00 98.00 280 LEU A CA 1
ATOM 1965 C C . LEU A 1 280 ? -8.516 3.312 -7.103 1.00 98.00 280 LEU A C 1
ATOM 1967 O O . LEU A 1 280 ? -7.701 4.210 -6.850 1.00 98.00 280 LEU A O 1
ATOM 1971 N N . LYS A 1 281 ? -8.254 2.338 -7.968 1.00 98.19 281 LYS A N 1
ATOM 1972 C CA . LYS A 1 281 ? -7.049 2.288 -8.782 1.00 98.19 281 LYS A CA 1
ATOM 1973 C C . LYS A 1 281 ? -7.393 2.483 -10.244 1.00 98.19 281 LYS A C 1
ATOM 1975 O O . LYS A 1 281 ? -8.244 1.788 -10.776 1.00 98.19 281 LYS A O 1
ATOM 1980 N N . SER A 1 282 ? -6.723 3.427 -10.894 1.00 97.62 282 SER A N 1
ATOM 1981 C CA . SER A 1 282 ? -6.844 3.680 -12.327 1.00 97.62 282 SER A CA 1
ATOM 1982 C C . SER A 1 282 ? -5.739 2.961 -13.090 1.00 97.62 282 SER A C 1
ATOM 1984 O O . SER A 1 282 ? -4.564 3.277 -12.902 1.00 97.62 282 SER A O 1
ATOM 1986 N N . ALA A 1 283 ? -6.134 2.095 -14.020 1.00 96.94 283 ALA A N 1
ATOM 1987 C CA . ALA A 1 283 ? -5.303 1.555 -15.096 1.00 96.94 283 ALA A CA 1
ATOM 1988 C C . ALA A 1 283 ? -5.745 2.079 -16.480 1.00 96.94 283 ALA A C 1
ATOM 1990 O O . ALA A 1 283 ? -5.379 1.506 -17.505 1.00 96.94 283 ALA A O 1
ATOM 1991 N N . VAL A 1 284 ? -6.560 3.143 -16.523 1.00 96.50 284 VAL A N 1
ATOM 1992 C CA . VAL A 1 284 ? -7.201 3.677 -17.743 1.00 96.50 284 VAL A CA 1
ATOM 1993 C C . VAL A 1 284 ? -6.196 4.098 -18.818 1.00 96.50 284 VAL A C 1
ATOM 1995 O O . VAL A 1 284 ? -6.452 3.941 -20.005 1.00 96.50 284 VAL A O 1
ATOM 1998 N N . ASP A 1 285 ? -5.028 4.588 -18.416 1.00 94.31 285 ASP A N 1
ATOM 1999 C CA . ASP A 1 285 ? -3.916 4.937 -19.301 1.00 94.31 285 ASP A CA 1
ATOM 2000 C C . ASP A 1 285 ? -3.137 3.718 -19.831 1.00 94.31 285 ASP A C 1
ATOM 2002 O O . ASP A 1 285 ? -2.195 3.873 -20.605 1.00 94.31 285 ASP A O 1
ATOM 2006 N N . GLY A 1 286 ? -3.534 2.497 -19.460 1.00 94.75 286 GLY A N 1
ATOM 2007 C CA . GLY A 1 286 ? -2.928 1.248 -19.924 1.00 94.75 286 GLY A CA 1
ATOM 2008 C C . GLY A 1 286 ? -3.313 0.834 -21.349 1.00 94.75 286 GLY A C 1
ATOM 2009 O O . GLY A 1 286 ? -2.694 -0.076 -21.901 1.00 94.75 286 GLY A O 1
ATOM 2010 N N . THR A 1 287 ? -4.303 1.483 -21.965 1.00 95.38 287 THR A N 1
ATOM 2011 C CA . THR A 1 287 ? -4.742 1.235 -23.350 1.00 95.38 287 THR A CA 1
ATOM 2012 C C . THR A 1 287 ? -4.776 2.541 -24.149 1.00 95.38 287 THR A C 1
ATOM 2014 O O . THR A 1 287 ? -4.600 3.620 -23.593 1.00 95.38 287 THR A O 1
ATOM 2017 N N . ASP A 1 288 ? -4.970 2.461 -25.471 1.00 95.44 288 ASP A N 1
ATOM 2018 C CA . ASP A 1 288 ? -5.214 3.636 -26.337 1.00 95.44 288 ASP A CA 1
ATOM 2019 C C . ASP A 1 288 ? -6.664 3.713 -26.837 1.00 95.44 288 ASP A C 1
ATOM 2021 O O . ASP A 1 288 ? -7.028 4.564 -27.657 1.00 95.44 288 ASP A O 1
ATOM 2025 N N . GLU A 1 289 ? -7.503 2.801 -26.358 1.00 96.56 289 GLU A N 1
ATOM 2026 C CA . GLU A 1 289 ? -8.914 2.726 -26.682 1.00 96.56 289 GLU A CA 1
ATOM 2027 C C . GLU A 1 289 ? -9.746 2.294 -25.478 1.00 96.56 289 GLU A C 1
ATOM 2029 O O . GLU A 1 289 ? -9.289 1.565 -24.598 1.00 96.56 289 GLU A O 1
ATOM 2034 N N . CYS A 1 290 ? -11.005 2.722 -25.487 1.00 97.69 290 CYS A N 1
ATOM 2035 C CA . CYS A 1 290 ? -12.034 2.275 -24.563 1.00 97.69 290 CYS A CA 1
ATOM 2036 C C . CYS A 1 290 ? -13.267 1.880 -25.383 1.00 97.69 290 CYS A C 1
ATOM 2038 O O . CYS A 1 290 ? -13.773 2.676 -26.179 1.00 97.69 290 CYS A O 1
ATOM 2040 N N . ARG A 1 291 ? -13.720 0.625 -25.246 1.00 97.44 291 ARG A N 1
ATOM 2041 C CA . ARG A 1 291 ? -14.874 0.059 -25.979 1.00 97.44 291 ARG A CA 1
ATOM 2042 C C . ARG A 1 291 ? -14.803 0.267 -27.503 1.00 97.44 291 ARG A C 1
ATOM 2044 O O . ARG A 1 291 ? -15.777 0.685 -28.133 1.00 97.44 291 ARG A O 1
ATOM 2051 N N . GLY A 1 292 ? -13.633 0.009 -28.095 1.00 97.31 292 GLY A N 1
ATOM 2052 C CA . GLY A 1 292 ? -13.380 0.139 -29.539 1.00 97.31 292 GLY A CA 1
ATOM 2053 C C . GLY A 1 292 ? -13.330 1.583 -30.054 1.00 97.31 292 GLY A C 1
ATOM 2054 O O . GLY A 1 292 ? -13.430 1.824 -31.260 1.00 97.31 292 GLY A O 1
ATOM 2055 N N . ARG A 1 293 ? -13.228 2.571 -29.158 1.00 98.25 293 ARG A N 1
ATOM 2056 C CA . ARG A 1 293 ? -13.051 3.984 -29.501 1.00 98.25 293 ARG A CA 1
ATOM 2057 C C . ARG A 1 293 ? -11.666 4.437 -29.068 1.00 98.25 293 ARG A C 1
ATOM 2059 O O . ARG A 1 293 ? -11.362 4.459 -27.878 1.00 98.25 293 ARG A O 1
ATOM 2066 N N . ARG A 1 294 ? -10.851 4.839 -30.043 1.00 97.94 294 ARG A N 1
ATOM 2067 C CA . ARG A 1 294 ? -9.539 5.448 -29.806 1.00 97.94 294 ARG A CA 1
ATOM 2068 C C . ARG A 1 294 ? -9.674 6.697 -28.929 1.00 97.94 294 ARG A C 1
ATOM 2070 O O . ARG A 1 294 ? -10.487 7.569 -29.236 1.00 97.94 294 ARG A O 1
ATOM 2077 N N . HIS A 1 295 ? -8.820 6.822 -27.921 1.00 96.81 295 HIS A N 1
ATOM 2078 C CA . HIS A 1 295 ? -8.603 8.057 -27.168 1.00 96.81 295 HIS A CA 1
ATOM 2079 C C . HIS A 1 295 ? -7.158 8.548 -27.335 1.00 96.81 295 HIS A C 1
ATOM 2081 O O . HIS A 1 295 ? -6.382 7.981 -28.101 1.00 96.81 295 HIS A O 1
ATOM 2087 N N . VAL A 1 296 ? -6.808 9.659 -26.684 1.00 96.81 296 VAL A N 1
ATOM 2088 C CA . VAL A 1 296 ? -5.503 10.325 -26.865 1.00 96.81 296 VAL A CA 1
ATOM 2089 C C . VAL A 1 296 ? -4.700 10.493 -25.580 1.00 96.81 296 VAL A C 1
ATOM 2091 O O . VAL A 1 296 ? -3.659 11.136 -25.630 1.00 96.81 296 VAL A O 1
ATOM 2094 N N . LEU A 1 297 ? -5.140 9.884 -24.468 1.00 96.00 297 LEU A N 1
ATOM 2095 C CA . LEU A 1 297 ? -4.523 10.019 -23.139 1.00 96.00 297 LEU A CA 1
ATOM 2096 C C . LEU A 1 297 ? -2.990 9.969 -23.147 1.00 96.00 297 LEU A C 1
ATOM 2098 O O . LEU A 1 297 ? -2.385 10.743 -22.424 1.00 96.00 297 LEU A O 1
ATOM 2102 N N . ARG A 1 298 ? -2.371 9.093 -23.954 1.00 94.94 298 ARG A N 1
ATOM 2103 C CA . ARG A 1 298 ? -0.906 8.940 -24.051 1.00 94.94 298 ARG A CA 1
ATOM 2104 C C . ARG A 1 298 ? -0.251 9.642 -25.242 1.00 94.94 298 ARG A C 1
ATOM 2106 O O . ARG A 1 298 ? 0.971 9.733 -25.290 1.00 94.94 298 ARG A O 1
ATOM 2113 N N . THR A 1 299 ? -1.032 10.083 -26.225 1.00 95.12 299 THR A N 1
ATOM 2114 C CA . THR A 1 299 ? -0.520 10.510 -27.541 1.00 95.12 299 THR A CA 1
ATOM 2115 C C . THR A 1 299 ? -0.691 11.998 -27.827 1.00 95.12 299 THR A C 1
ATOM 2117 O O . THR A 1 299 ? -0.164 12.473 -28.831 1.00 95.12 299 THR A O 1
ATOM 2120 N N . ASP A 1 300 ? -1.469 12.727 -27.024 1.00 94.94 300 ASP A N 1
ATOM 2121 C CA . ASP A 1 300 ? -1.568 14.183 -27.145 1.00 94.94 300 ASP A CA 1
ATOM 2122 C C . ASP A 1 300 ? -0.516 14.913 -26.291 1.00 94.94 300 ASP A C 1
ATOM 2124 O O . ASP A 1 300 ? 0.406 14.313 -25.737 1.00 94.94 300 ASP A O 1
ATOM 2128 N N . TYR A 1 301 ? -0.647 16.238 -26.197 1.00 96.25 301 TYR A N 1
ATOM 2129 C CA . TYR A 1 301 ? 0.280 17.083 -25.447 1.00 96.25 301 TYR A CA 1
ATOM 2130 C C . TYR A 1 301 ? 0.305 16.792 -23.933 1.00 96.25 301 TYR A C 1
ATOM 2132 O O . TYR A 1 301 ? 1.277 17.149 -23.270 1.00 96.25 301 TYR A O 1
ATOM 2140 N N . LEU A 1 302 ? -0.737 16.154 -23.387 1.00 94.56 302 LEU A N 1
ATOM 2141 C CA . LEU A 1 302 ? -0.840 15.739 -21.989 1.00 94.56 302 LEU A CA 1
ATOM 2142 C C . LEU A 1 302 ? -0.424 14.282 -21.769 1.00 94.56 302 LEU A C 1
ATOM 2144 O O . LEU A 1 302 ? -0.524 13.811 -20.639 1.00 94.56 302 LEU A O 1
ATOM 2148 N N . GLY A 1 303 ? 0.099 13.588 -22.787 1.00 94.06 303 GLY A N 1
ATOM 2149 C CA . GLY A 1 303 ? 0.612 12.215 -22.691 1.00 94.06 303 GLY A CA 1
ATOM 2150 C C . GLY A 1 303 ? 1.427 11.901 -21.422 1.00 94.06 303 GLY A C 1
ATOM 2151 O O . GLY A 1 303 ? 1.136 10.907 -20.748 1.00 94.06 303 GLY A O 1
ATOM 2152 N N . PRO A 1 304 ? 2.389 12.761 -21.022 1.00 91.25 304 PRO A N 1
ATOM 2153 C CA . PRO A 1 304 ? 3.162 12.586 -19.785 1.00 91.25 304 PRO A CA 1
ATOM 2154 C C . PRO A 1 304 ? 2.337 12.593 -18.481 1.00 91.25 304 PRO A C 1
ATOM 2156 O O . PRO A 1 304 ? 2.805 12.118 -17.448 1.00 91.25 304 PRO A O 1
ATOM 2159 N N . TYR A 1 305 ? 1.111 13.116 -18.520 1.00 91.69 305 TYR A N 1
ATOM 2160 C CA . TYR A 1 305 ? 0.150 13.194 -17.414 1.00 91.69 305 TYR A CA 1
ATOM 2161 C C . TYR A 1 305 ? -1.050 12.254 -17.605 1.00 91.69 305 TYR A C 1
ATOM 2163 O O . TYR A 1 305 ? -2.061 12.392 -16.915 1.00 91.69 305 TYR A O 1
ATOM 2171 N N . SER A 1 306 ? -0.953 11.293 -18.526 1.00 94.19 306 SER A N 1
ATOM 2172 C CA . SER A 1 306 ? -1.997 10.300 -18.815 1.00 94.19 306 SER A CA 1
ATOM 2173 C C . SER A 1 306 ? -2.573 9.636 -17.557 1.00 94.19 306 SER A C 1
ATOM 2175 O O . SER A 1 306 ? -3.791 9.517 -17.444 1.00 94.19 306 SER A O 1
ATOM 2177 N N . TRP A 1 307 ? -1.738 9.310 -16.568 1.00 91.69 307 TRP A N 1
ATOM 2178 C CA . TRP A 1 307 ? -2.160 8.735 -15.285 1.00 91.69 307 TRP A CA 1
ATOM 2179 C C . TRP A 1 307 ? -3.067 9.660 -14.445 1.00 91.69 307 TRP A C 1
ATOM 2181 O O . TRP A 1 307 ? -3.955 9.165 -13.750 1.00 91.69 307 TRP A O 1
ATOM 2191 N N . LEU A 1 308 ? -2.891 10.992 -14.510 1.00 93.12 308 LEU A N 1
ATOM 2192 C CA . LEU A 1 308 ? -3.788 11.975 -13.871 1.00 93.12 308 LEU A CA 1
ATOM 2193 C C . LEU A 1 308 ? -5.118 12.069 -14.621 1.00 93.12 308 LEU A C 1
ATOM 2195 O O . LEU A 1 308 ? -6.181 12.173 -14.014 1.00 93.12 308 LEU A O 1
ATOM 2199 N N . LEU A 1 309 ? -5.071 12.020 -15.950 1.00 94.94 309 LEU A N 1
ATOM 2200 C CA . LEU A 1 309 ? -6.279 12.047 -16.770 1.00 94.94 309 LEU A CA 1
ATOM 2201 C C . LEU A 1 309 ? -7.107 10.770 -16.577 1.00 94.94 309 LEU A C 1
ATOM 2203 O O . LEU A 1 309 ? -8.315 10.853 -16.370 1.00 94.94 309 LEU A O 1
ATOM 2207 N N . GLY A 1 310 ? -6.461 9.601 -16.564 1.00 95.62 310 GLY A N 1
ATOM 2208 C CA . GLY A 1 310 ? -7.097 8.319 -16.257 1.00 95.62 310 GLY A CA 1
ATOM 2209 C C . GLY A 1 310 ? -7.731 8.310 -14.865 1.00 95.62 310 GLY A C 1
ATOM 2210 O O . GLY A 1 310 ? -8.896 7.939 -14.721 1.00 95.62 310 GLY A O 1
ATOM 2211 N N . LYS A 1 311 ? -7.007 8.835 -13.864 1.00 95.25 311 LYS A N 1
ATOM 2212 C CA . LYS A 1 311 ? -7.507 9.059 -12.502 1.00 95.25 311 LYS A CA 1
ATOM 2213 C C . LYS A 1 311 ? -8.794 9.890 -12.487 1.00 95.25 311 LYS A C 1
ATOM 2215 O O . LYS A 1 311 ? -9.755 9.484 -11.842 1.00 95.25 311 LYS A O 1
ATOM 2220 N N . ALA A 1 312 ? -8.838 11.009 -13.214 1.00 96.44 312 ALA A N 1
ATOM 2221 C CA . ALA A 1 312 ? -10.033 11.850 -13.305 1.00 96.44 312 ALA A CA 1
ATOM 2222 C C . ALA A 1 312 ? -11.219 11.138 -13.981 1.00 96.44 312 ALA A C 1
ATOM 2224 O O . ALA A 1 312 ? -12.352 11.279 -13.525 1.00 96.44 312 ALA A O 1
ATOM 2225 N N . VAL A 1 313 ? -10.969 10.362 -15.044 1.00 96.88 313 VAL A N 1
ATOM 2226 C CA . VAL A 1 313 ? -12.015 9.606 -15.757 1.00 96.88 313 VAL A CA 1
ATOM 2227 C C . VAL A 1 313 ? -12.656 8.574 -14.838 1.00 96.88 313 VAL A C 1
ATOM 2229 O O . VAL A 1 313 ? -13.875 8.575 -14.673 1.00 96.88 313 VAL A O 1
ATOM 2232 N N . VAL A 1 314 ? -11.845 7.718 -14.213 1.00 97.12 314 VAL A N 1
ATOM 2233 C CA . VAL A 1 314 ? -12.381 6.642 -13.377 1.00 97.12 314 VAL A CA 1
ATOM 2234 C C . VAL A 1 314 ? -13.032 7.188 -12.106 1.00 97.12 314 VAL A C 1
ATOM 2236 O O . VAL A 1 314 ? -14.086 6.704 -11.702 1.00 97.12 314 VAL A O 1
ATOM 2239 N N . HIS A 1 315 ? -12.467 8.250 -11.519 1.00 97.88 315 HIS A N 1
ATOM 2240 C CA . HIS A 1 315 ? -13.064 8.949 -10.381 1.00 97.88 315 HIS A CA 1
ATOM 2241 C C . HIS A 1 315 ? -14.462 9.466 -10.711 1.00 97.88 315 HIS A C 1
ATOM 2243 O O . HIS A 1 315 ? -15.395 9.185 -9.968 1.00 97.88 315 HIS A O 1
ATOM 2249 N N . ALA A 1 316 ? -14.633 10.149 -11.848 1.00 97.81 316 ALA A N 1
ATOM 2250 C CA . ALA A 1 316 ? -15.937 10.657 -12.265 1.00 97.81 316 ALA A CA 1
ATOM 2251 C C . ALA A 1 316 ? -16.953 9.525 -12.494 1.00 97.81 316 ALA A C 1
ATOM 2253 O O . ALA A 1 316 ? -18.113 9.658 -12.103 1.00 97.81 316 ALA A O 1
ATOM 2254 N N . THR A 1 317 ? -16.518 8.399 -13.074 1.00 97.25 317 THR A N 1
ATOM 2255 C CA . THR A 1 317 ? -17.354 7.200 -13.236 1.00 97.25 317 THR A CA 1
ATOM 2256 C C . THR A 1 317 ? -17.870 6.707 -11.885 1.00 97.25 317 THR A C 1
ATOM 2258 O O . THR A 1 317 ? -19.080 6.549 -11.721 1.00 97.25 317 THR A O 1
ATOM 2261 N N . VAL A 1 318 ? -16.988 6.516 -10.899 1.00 97.94 318 VAL A N 1
ATOM 2262 C CA . VAL A 1 318 ? -17.383 6.009 -9.577 1.00 97.94 318 VAL A CA 1
ATOM 2263 C C . VAL A 1 318 ? -18.213 7.037 -8.806 1.00 97.94 318 VAL A C 1
ATOM 2265 O O . VAL A 1 318 ? -19.290 6.699 -8.315 1.00 97.94 318 VAL A O 1
ATOM 2268 N N . ALA A 1 319 ? -17.784 8.303 -8.778 1.00 97.81 319 ALA A N 1
ATOM 2269 C CA . ALA A 1 319 ? -18.483 9.404 -8.111 1.00 97.81 319 ALA A CA 1
ATOM 2270 C C . ALA A 1 319 ? -19.919 9.579 -8.625 1.00 97.81 319 ALA A C 1
ATOM 2272 O O . ALA A 1 319 ? -20.824 9.851 -7.842 1.00 97.81 319 ALA A O 1
ATOM 2273 N N . SER A 1 320 ? -20.157 9.358 -9.924 1.00 97.31 320 SER A N 1
ATOM 2274 C CA . SER A 1 320 ? -21.503 9.435 -10.509 1.00 97.31 320 SER A CA 1
ATOM 2275 C C . SER A 1 320 ? -22.479 8.366 -9.996 1.00 97.31 320 SER A C 1
ATOM 2277 O O . SER A 1 320 ? -23.688 8.532 -10.141 1.00 97.31 320 SER A O 1
ATOM 2279 N N . ILE A 1 321 ? -21.967 7.281 -9.404 1.00 97.94 321 ILE A N 1
ATOM 2280 C CA . ILE A 1 321 ? -22.757 6.176 -8.845 1.00 97.94 321 ILE A CA 1
ATOM 2281 C C . ILE A 1 321 ? -22.865 6.305 -7.325 1.00 97.94 321 ILE A C 1
ATOM 2283 O O . ILE A 1 321 ? -23.961 6.148 -6.791 1.00 97.94 321 ILE A O 1
ATOM 2287 N N . VAL A 1 322 ? -21.752 6.584 -6.634 1.00 97.44 322 VAL A N 1
ATOM 2288 C CA . VAL A 1 322 ? -21.718 6.673 -5.160 1.00 97.44 322 VAL A CA 1
ATOM 2289 C C . VAL A 1 322 ? -22.162 8.031 -4.620 1.00 97.44 322 VAL A C 1
ATOM 2291 O O . VAL A 1 322 ? -22.392 8.155 -3.425 1.00 97.44 322 VAL A O 1
ATOM 2294 N N . GLY A 1 323 ? -22.308 9.041 -5.481 1.00 96.94 323 GLY A N 1
ATOM 2295 C CA . GLY A 1 323 ? -22.855 10.346 -5.111 1.00 96.94 323 GLY A CA 1
ATOM 2296 C C . GLY A 1 323 ? -21.895 11.273 -4.363 1.00 96.94 323 GLY A C 1
ATOM 2297 O O . GLY A 1 323 ? -22.332 12.335 -3.923 1.00 96.94 323 GLY A O 1
ATOM 2298 N N . ASP A 1 324 ? -20.617 10.906 -4.239 1.00 96.81 324 ASP A N 1
ATOM 2299 C CA . ASP A 1 324 ? -19.609 11.651 -3.479 1.00 96.81 324 ASP A CA 1
ATOM 2300 C C . ASP A 1 324 ? -18.269 11.718 -4.244 1.00 96.81 324 ASP A C 1
ATOM 2302 O O . ASP A 1 324 ? -17.747 10.677 -4.649 1.00 96.81 324 ASP A O 1
ATOM 2306 N N . PRO A 1 325 ? -17.692 12.910 -4.493 1.00 96.88 325 PRO A N 1
ATOM 2307 C CA . PRO A 1 325 ? -16.360 13.050 -5.080 1.00 96.88 325 PRO A CA 1
ATOM 2308 C C . PRO A 1 325 ? -15.191 12.856 -4.089 1.00 96.88 325 PRO A C 1
ATOM 2310 O O . PRO A 1 325 ? -14.032 12.819 -4.520 1.00 96.88 325 PRO A O 1
ATOM 2313 N N . MET A 1 326 ? -15.438 12.768 -2.784 1.00 96.94 326 MET A N 1
ATOM 2314 C CA . MET A 1 326 ? -14.420 12.641 -1.741 1.00 96.94 326 MET A CA 1
ATOM 2315 C C . MET A 1 326 ? -14.039 11.174 -1.507 1.00 96.94 326 MET A C 1
ATOM 2317 O O . MET A 1 326 ? -14.433 10.534 -0.539 1.00 96.94 326 MET A O 1
ATOM 2321 N N . MET A 1 327 ? -13.228 10.635 -2.417 1.00 96.44 327 MET A N 1
ATOM 2322 C CA . MET A 1 327 ? -12.758 9.248 -2.368 1.00 96.44 327 MET A CA 1
ATOM 2323 C C . MET A 1 327 ? -11.286 9.109 -2.736 1.00 96.44 327 MET A C 1
ATOM 2325 O O . MET A 1 327 ? -10.713 9.960 -3.429 1.00 96.44 327 MET A O 1
ATOM 2329 N N . GLN A 1 328 ? -10.683 7.992 -2.334 1.00 96.94 328 GLN A N 1
ATOM 2330 C CA . GLN A 1 328 ? -9.317 7.684 -2.711 1.00 96.94 328 GLN A CA 1
ATOM 2331 C C . GLN A 1 328 ? -9.295 7.302 -4.183 1.00 96.94 328 GLN A C 1
ATOM 2333 O O . GLN A 1 328 ? -10.017 6.408 -4.609 1.00 96.94 328 GLN A O 1
ATOM 2338 N N . VAL A 1 329 ? -8.404 7.919 -4.958 1.00 96.69 329 VAL A N 1
ATOM 2339 C CA . VAL A 1 329 ? -8.084 7.422 -6.299 1.00 96.69 329 VAL A CA 1
ATOM 2340 C C . VAL A 1 329 ? -6.599 7.564 -6.614 1.00 96.69 329 VAL A C 1
ATOM 2342 O O . VAL A 1 329 ? -5.964 8.580 -6.337 1.00 96.69 329 VAL A O 1
ATOM 2345 N N . SER A 1 330 ? -6.002 6.526 -7.187 1.00 95.44 330 SER A N 1
ATOM 2346 C CA . SER A 1 330 ? -4.580 6.483 -7.530 1.00 95.44 330 SER A CA 1
ATOM 2347 C C . SER A 1 330 ? -4.401 6.137 -9.005 1.00 95.44 330 SER A C 1
ATOM 2349 O O . SER A 1 330 ? -5.105 5.277 -9.523 1.00 95.44 330 SER A O 1
ATOM 2351 N N . GLY A 1 331 ? -3.475 6.815 -9.688 1.00 94.25 331 GLY A N 1
ATOM 2352 C CA . GLY A 1 331 ? -3.084 6.504 -11.070 1.00 94.25 331 GLY A CA 1
ATOM 2353 C C . GLY A 1 331 ? -1.941 5.488 -11.138 1.00 94.25 331 GLY A C 1
ATOM 2354 O O . GLY A 1 331 ? -1.350 5.157 -10.106 1.00 94.25 331 GLY A O 1
ATOM 2355 N N . GLY A 1 332 ? -1.620 5.005 -12.340 1.00 92.94 332 GLY A N 1
ATOM 2356 C CA . GLY A 1 332 ? -0.587 3.987 -12.549 1.00 92.94 332 GLY A CA 1
ATOM 2357 C C . GLY A 1 332 ? -1.051 2.619 -12.052 1.00 92.94 332 GLY A C 1
ATOM 2358 O O . GLY A 1 332 ? -0.779 2.231 -10.911 1.00 92.94 332 GLY A O 1
ATOM 2359 N N . GLY A 1 333 ? -1.823 1.939 -12.895 1.00 95.69 333 GLY A N 1
ATOM 2360 C CA . GLY A 1 333 ? -2.458 0.653 -12.607 1.00 95.69 333 GLY A CA 1
ATOM 2361 C C . GLY A 1 333 ? -1.688 -0.545 -13.159 1.00 95.69 333 GLY A C 1
ATOM 2362 O O . GLY A 1 333 ? -2.297 -1.528 -13.572 1.00 95.69 333 GLY A O 1
ATOM 2363 N N . GLU A 1 334 ? -0.356 -0.471 -13.219 1.00 96.62 334 GLU A N 1
ATOM 2364 C CA . GLU A 1 334 ? 0.474 -1.572 -13.705 1.00 96.62 334 GLU A CA 1
ATOM 2365 C C . GLU A 1 334 ? 0.214 -2.827 -12.856 1.00 96.62 334 GLU A C 1
ATOM 2367 O O . GLU A 1 334 ? 0.453 -2.799 -11.649 1.00 96.62 334 GLU A O 1
ATOM 2372 N N . HIS A 1 335 ? -0.292 -3.902 -13.475 1.00 97.94 335 HIS A N 1
ATOM 2373 C CA . HIS A 1 335 ? -0.670 -5.166 -12.818 1.00 97.94 335 HIS A CA 1
ATOM 2374 C C . HIS A 1 335 ? -1.770 -5.044 -11.733 1.00 97.94 335 HIS A C 1
ATOM 2376 O O . HIS A 1 335 ? -1.839 -5.876 -10.828 1.00 97.94 335 HIS A O 1
ATOM 2382 N N . GLN A 1 336 ? -2.631 -4.020 -11.803 1.00 98.06 336 GLN A N 1
ATOM 2383 C CA . GLN A 1 336 ? -3.668 -3.723 -10.799 1.00 98.06 336 GLN A CA 1
ATOM 2384 C C . GLN A 1 336 ? -5.035 -3.602 -11.477 1.00 98.06 336 GLN A C 1
ATOM 2386 O O . GLN A 1 336 ? -5.418 -2.529 -11.952 1.00 98.06 336 GLN A O 1
ATOM 2391 N N . GLY A 1 337 ? -5.751 -4.722 -11.563 1.00 97.38 337 GLY A N 1
ATOM 2392 C CA . GLY A 1 337 ? -6.872 -4.878 -12.485 1.00 97.38 337 GLY A CA 1
ATOM 2393 C C . GLY A 1 337 ? -6.423 -4.933 -13.960 1.00 97.38 337 GLY A C 1
ATOM 2394 O O . GLY A 1 337 ? -5.225 -4.953 -14.268 1.00 97.38 337 GLY A O 1
ATOM 2395 N N . PRO A 1 338 ? -7.370 -5.033 -14.906 1.00 96.94 338 PRO A N 1
ATOM 2396 C CA . PRO A 1 338 ? -7.060 -5.117 -16.328 1.00 96.94 338 PRO A CA 1
ATOM 2397 C C . PRO A 1 338 ? -6.583 -3.761 -16.891 1.00 96.94 338 PRO A C 1
ATOM 2399 O O . PRO A 1 338 ? -7.074 -2.710 -16.466 1.00 96.94 338 PRO A O 1
ATOM 2402 N N . PRO A 1 339 ? -5.686 -3.749 -17.900 1.00 96.06 339 PRO A N 1
ATOM 2403 C CA . PRO A 1 339 ? -5.325 -2.522 -18.609 1.00 96.06 339 PRO A CA 1
ATOM 2404 C C . PRO A 1 339 ? -6.553 -1.818 -19.191 1.00 96.06 339 PRO A C 1
ATOM 2406 O O . PRO A 1 339 ? -7.430 -2.461 -19.764 1.00 96.06 339 PRO A O 1
ATOM 2409 N N . GLY A 1 340 ? -6.597 -0.492 -19.066 1.00 97.19 340 GLY A N 1
ATOM 2410 C CA . GLY A 1 340 ? -7.734 0.335 -19.474 1.00 97.19 340 GLY A CA 1
ATOM 2411 C C . GLY A 1 340 ? -8.819 0.461 -18.400 1.00 97.19 340 GLY A C 1
ATOM 2412 O O . GLY A 1 340 ? -9.691 1.319 -18.534 1.00 97.19 340 GLY A O 1
ATOM 2413 N N . GLY A 1 341 ? -8.756 -0.349 -17.339 1.00 97.62 341 GLY A N 1
ATOM 2414 C CA . GLY A 1 341 ? -9.737 -0.434 -16.261 1.00 97.62 341 GLY A CA 1
ATOM 2415 C C . GLY A 1 341 ? -9.178 -0.033 -14.900 1.00 97.62 341 GLY A C 1
ATOM 2416 O O . GLY A 1 341 ? -8.681 1.087 -14.737 1.00 97.62 341 GLY A O 1
ATOM 2417 N N . GLY A 1 342 ? -9.291 -0.929 -13.916 1.00 97.62 342 GLY A N 1
ATOM 2418 C CA . GLY A 1 342 ? -8.839 -0.680 -12.550 1.00 97.62 342 GLY A CA 1
ATOM 2419 C C . GLY A 1 342 ? -9.478 -1.581 -11.494 1.00 97.62 342 GLY A C 1
ATOM 2420 O O . GLY A 1 342 ? -10.210 -2.515 -11.817 1.00 97.62 342 GLY A O 1
ATOM 2421 N N . THR A 1 343 ? -9.239 -1.264 -10.225 1.00 98.50 343 THR A N 1
ATOM 2422 C CA . THR A 1 343 ? -9.845 -1.937 -9.064 1.00 98.50 343 THR A CA 1
ATOM 2423 C C . THR A 1 343 ? -10.621 -0.920 -8.237 1.00 98.50 343 THR A C 1
ATOM 2425 O O . THR A 1 343 ? -10.221 0.243 -8.146 1.00 98.50 343 THR A O 1
ATOM 2428 N N . VAL A 1 344 ? -11.744 -1.335 -7.655 1.00 98.75 344 VAL A N 1
ATOM 2429 C CA . VAL A 1 344 ? -12.565 -0.494 -6.780 1.00 98.75 344 VAL A CA 1
ATOM 2430 C C . VAL A 1 344 ? -12.947 -1.278 -5.533 1.00 98.75 344 VAL A C 1
ATOM 2432 O O . VAL A 1 344 ? -13.399 -2.412 -5.633 1.00 98.75 344 VAL A O 1
ATOM 2435 N N . ALA A 1 345 ? -12.781 -0.683 -4.358 1.00 98.81 345 ALA A N 1
ATOM 2436 C CA . ALA A 1 345 ? -13.271 -1.234 -3.102 1.00 98.81 345 ALA A CA 1
ATOM 2437 C C . ALA A 1 345 ? -14.089 -0.189 -2.351 1.00 98.81 345 ALA A C 1
ATOM 2439 O O . ALA A 1 345 ? -13.795 1.001 -2.427 1.00 98.81 345 ALA A O 1
ATOM 2440 N N . VAL A 1 346 ? -15.120 -0.631 -1.642 1.00 98.56 346 VAL A N 1
ATOM 2441 C CA . VAL A 1 346 ? -16.036 0.229 -0.893 1.00 98.56 346 VAL A CA 1
ATOM 2442 C C . VAL A 1 346 ? -16.110 -0.237 0.550 1.00 98.56 346 VAL A C 1
ATOM 2444 O O . VAL A 1 346 ? -16.174 -1.438 0.807 1.00 98.56 346 VAL A O 1
ATOM 2447 N N . ILE A 1 347 ? -16.100 0.713 1.478 1.00 98.12 347 ILE A N 1
ATOM 2448 C CA . ILE A 1 347 ? -16.452 0.497 2.878 1.00 98.12 347 ILE A CA 1
ATOM 2449 C C . ILE A 1 347 ? -17.873 1.015 3.079 1.00 98.12 347 ILE A C 1
ATOM 2451 O O . ILE A 1 347 ? -18.193 2.125 2.655 1.00 98.12 347 ILE A O 1
ATOM 2455 N N . ALA A 1 348 ? -18.712 0.221 3.732 1.00 96.31 348 ALA A N 1
ATOM 2456 C CA . ALA A 1 348 ? -20.054 0.601 4.166 1.00 96.31 348 ALA A CA 1
ATOM 2457 C C . ALA A 1 348 ? -20.321 0.030 5.565 1.00 96.31 348 ALA A C 1
ATOM 2459 O O . ALA A 1 348 ? -19.554 -0.811 6.034 1.00 96.31 348 ALA A O 1
ATOM 2460 N N . ARG A 1 349 ? -21.370 0.510 6.234 1.00 90.62 349 ARG A N 1
ATOM 2461 C CA . ARG A 1 349 ? -21.849 -0.051 7.507 1.00 90.62 349 ARG A CA 1
ATOM 2462 C C . ARG A 1 349 ? -22.706 -1.291 7.278 1.00 90.62 349 ARG A C 1
ATOM 2464 O O . ARG A 1 349 ? -23.547 -1.231 6.355 1.00 90.62 349 ARG A O 1
#

Foldseek 3Di:
DVALLDCPVVVVVCVVVPHALLQWAEKEWEHQADQVSLLNSLQNVLVVRCVVVVHHSVCVCQRYPYHYFYHCFALADIDMDTDGDDPPQPAAPPPPFFAKFKFKHWFPQDDLVCQLFLNLLQRLLVRQLNRCVRRQNPALVQWAAKEKEWEQDDPCCCPVRPVDPDDRVVSQLSNQLSNFLSSCCNSVVDPSVPGHSVCFLPPLSRADQHYDYGYHNNDRIMIIMIMGGHNPDSHPKHKFKFWWPALQRVVRLCRQCVRRPNNDDWQDAPVGAQFPAKAKEFLQLLDQDDPPHGDCLLPDPNNVVSQSVSQNSSLVNNCRIRNDSHYHYHGNCGRAHGHNIHMMMTMGD

InterPro domains:
  IPR014086 Cyanuric acid hydrolase/Barbiturase [MF_01989] (1-349)
  IPR014086 Cyanuric acid hydrolase/Barbiturase [PF09663] (1-349)
  IPR014086 Cyanuric acid hydrolase/Barbiturase [TIGR02714] (1-349)
  IPR043006 Cyanuric acid hydrolase/Barbiturase, repeating unit B [G3DSA:3.30.1330.180] (95-235)
  IPR043007 Cyanuric acid hydrolase/Barbiturase, repeating unit C [G3DSA:3.30.1330.160] (236-349)
  IPR043008 Cyanuric acid hydrolase/Barbiturase, repeating unit A [G3DSA:3.30.1330.170] (1-91)

Secondary structure (DSSP, 8-state):
--STT--HHHHHHHHHTT--GGGEEEEEEEESSSHHHHHHHHHHHHHHHHHHHTS-HHHHHHHS-EEEEE---TTPPPEEEEEE--TT------SSS-EEEEEEEEPPPPPTTTTTSHHHHHHHHHHHHHHHHHTT---GGGEEEEEEEEE---HHHHHTSTTTT--HHHHHHHHHHHHHHHHHHHHTSS-GGG--TTTTTT-TTS-BSSEEEEEETT-SS-EEEEEEEETT---S-EEEEEEESSTT-HHHHHHHHHHTT--S-PSP-TTT--EEEEEEEE-GGG-SEETTEE--TTTSTTGGGHHHHHHHHHHHHHHHHHS-S--EEE---TTBSSTT-EEEEEEE-